Protein AF-A0A8X6X134-F1 (afdb_monomer_lite)

Sequence (200 aa):
MLVSSSHAASSAAFSRKCILTLAVGITFGFSFAYVLLSVVAWEKTDMFSSALWSVSPLDNHARHNDPHSHEDLKDAAGPQSPVSFHRSDEEFHKGEAEVAEKLARKVRVLCWVMTGPDNHESKAKHVKATWGQRCNTLLFMSSKKDSELPAIALDVKEGRDHLWAKTKQAFSYVYEHYLDSADWFMKADDDTYVVVENLR

Radius of gyration: 31.38 Å; chains: 1; bounding box: 82×80×61 Å

Structure (mmCIF, N/CA/C/O backbone):
data_AF-A0A8X6X134-F1
#
_entry.id   AF-A0A8X6X134-F1
#
loop_
_atom_site.group_PDB
_atom_site.id
_atom_site.type_symbol
_atom_site.label_atom_id
_atom_site.label_alt_id
_atom_site.label_comp_id
_atom_site.label_asym_id
_atom_site.label_entity_id
_atom_site.label_seq_id
_atom_site.pdbx_PDB_ins_code
_atom_site.Cartn_x
_atom_site.Cartn_y
_atom_site.Cartn_z
_atom_site.occupancy
_atom_site.B_iso_or_equiv
_atom_site.auth_seq_id
_atom_site.auth_comp_id
_atom_site.auth_asym_id
_atom_site.auth_atom_id
_atom_site.pdbx_PDB_model_num
ATOM 1 N N . MET A 1 1 ? 42.049 54.869 47.714 1.00 42.38 1 MET A N 1
ATOM 2 C CA . MET A 1 1 ? 42.796 53.600 47.593 1.00 42.38 1 MET A CA 1
ATOM 3 C C . MET A 1 1 ? 41.799 52.496 47.294 1.00 42.38 1 MET A C 1
ATOM 5 O O . MET A 1 1 ? 41.108 52.064 48.203 1.00 42.38 1 MET A O 1
ATOM 9 N N . LEU A 1 2 ? 41.671 52.102 46.029 1.00 38.41 2 LEU A N 1
ATOM 10 C CA . LEU A 1 2 ? 40.941 50.903 45.616 1.00 38.41 2 LEU A CA 1
ATOM 11 C C . LEU A 1 2 ? 41.827 50.174 44.606 1.00 38.41 2 LEU A C 1
ATOM 13 O O . LEU A 1 2 ? 42.312 50.767 43.645 1.00 38.41 2 LEU A O 1
ATOM 17 N N . VAL A 1 3 ? 42.126 48.926 44.945 1.00 39.72 3 VAL A N 1
ATOM 18 C CA . VAL A 1 3 ? 43.118 48.044 44.333 1.00 39.72 3 VAL A CA 1
ATOM 19 C C . VAL A 1 3 ? 42.571 47.509 43.011 1.00 39.72 3 VAL A C 1
ATOM 21 O O . VAL A 1 3 ? 41.530 46.858 42.993 1.00 39.72 3 VAL A O 1
ATOM 24 N N . SER A 1 4 ? 43.277 47.767 41.910 1.00 39.28 4 SER A N 1
ATOM 25 C CA . SER A 1 4 ? 43.028 47.107 40.626 1.00 39.28 4 SER A CA 1
ATOM 26 C C . SER A 1 4 ? 43.720 45.742 40.647 1.00 39.28 4 SER A C 1
ATOM 28 O O . SER A 1 4 ? 44.947 45.672 40.685 1.00 39.28 4 SER A O 1
ATOM 30 N N . SER A 1 5 ? 42.933 44.664 40.695 1.00 41.09 5 SER A N 1
ATOM 31 C CA . SER A 1 5 ? 43.422 43.285 40.582 1.00 41.09 5 SER A CA 1
ATOM 32 C C . SER A 1 5 ? 43.512 42.895 39.110 1.00 41.09 5 SER A C 1
ATOM 34 O O . SER A 1 5 ? 42.499 42.758 38.428 1.00 41.09 5 SER A O 1
ATOM 36 N N . SER A 1 6 ? 44.730 42.700 38.619 1.00 43.88 6 SER A N 1
ATOM 37 C CA . SER A 1 6 ? 45.014 42.095 37.322 1.00 43.88 6 SER A CA 1
ATOM 38 C C . SER A 1 6 ? 44.972 40.567 37.443 1.00 43.88 6 SER A C 1
ATOM 40 O O . SER A 1 6 ? 45.877 39.942 37.990 1.00 43.88 6 SER A O 1
ATOM 42 N N . HIS A 1 7 ? 43.917 39.946 36.912 1.00 42.78 7 HIS A N 1
ATOM 43 C CA . HIS A 1 7 ? 43.879 38.503 36.678 1.00 42.78 7 HIS A CA 1
ATOM 44 C C . HIS A 1 7 ? 44.730 38.161 35.447 1.00 42.78 7 HIS A C 1
ATOM 46 O O . HIS A 1 7 ? 44.354 38.461 34.315 1.00 42.78 7 HIS A O 1
ATOM 52 N N . ALA A 1 8 ? 45.879 37.523 35.665 1.00 44.34 8 ALA A N 1
ATOM 53 C CA . ALA A 1 8 ? 46.651 36.881 34.609 1.00 44.34 8 ALA A CA 1
ATOM 54 C C . ALA A 1 8 ? 46.011 35.525 34.265 1.00 44.34 8 ALA A C 1
ATOM 56 O O . ALA A 1 8 ? 45.953 34.626 35.104 1.00 44.34 8 ALA A O 1
ATOM 57 N N . ALA A 1 9 ? 45.530 35.374 33.030 1.00 45.38 9 ALA A N 1
ATOM 58 C CA . ALA A 1 9 ? 45.113 34.089 32.481 1.00 45.38 9 ALA A CA 1
ATOM 59 C C . ALA A 1 9 ? 46.359 33.220 32.235 1.00 45.38 9 ALA A C 1
ATOM 61 O O . ALA A 1 9 ? 47.199 33.561 31.399 1.00 45.38 9 ALA A O 1
ATOM 62 N N . SER A 1 10 ? 46.499 32.107 32.962 1.00 44.03 10 SER A N 1
ATOM 63 C CA . SER A 1 10 ? 47.538 31.120 32.670 1.00 44.03 10 SER A CA 1
ATOM 64 C C . SER A 1 10 ? 47.074 30.264 31.487 1.00 44.03 10 SER A C 1
ATOM 66 O O . SER A 1 10 ? 46.068 29.560 31.539 1.00 44.03 10 SER A O 1
ATOM 68 N N . SER A 1 11 ? 47.775 30.380 30.361 1.00 53.19 11 SER A N 1
ATOM 69 C CA . SER A 1 11 ? 47.618 29.447 29.251 1.00 53.19 11 SER A CA 1
ATOM 70 C C . SER A 1 11 ? 48.395 28.183 29.609 1.00 53.19 11 SER A C 1
ATOM 72 O O . SER A 1 11 ? 49.599 28.230 29.868 1.00 53.19 11 SER A O 1
ATOM 74 N N . ALA A 1 12 ? 47.709 27.043 29.678 1.00 60.16 12 ALA A N 1
ATOM 75 C CA . ALA A 1 12 ? 48.352 25.749 29.863 1.00 60.16 12 ALA A CA 1
ATOM 76 C C . ALA A 1 12 ? 49.173 25.421 28.604 1.00 60.16 12 ALA A C 1
ATOM 78 O O . ALA A 1 12 ? 48.680 24.822 27.649 1.00 60.16 12 ALA A O 1
ATOM 79 N N . ALA A 1 13 ? 50.427 25.869 28.572 1.00 61.53 13 ALA A N 1
ATOM 80 C CA . ALA A 1 13 ? 51.363 25.555 27.506 1.00 61.53 13 ALA A CA 1
ATOM 81 C C . ALA A 1 13 ? 51.728 24.067 27.596 1.00 61.53 13 ALA A C 1
ATOM 83 O O . ALA A 1 13 ? 52.529 23.648 28.433 1.00 61.53 13 ALA A O 1
ATOM 84 N N . PHE A 1 14 ? 51.105 23.251 26.749 1.00 64.88 14 PHE A N 1
ATOM 85 C CA . PHE A 1 14 ? 51.390 21.825 26.679 1.00 64.88 14 PHE A CA 1
ATOM 86 C C . PHE A 1 14 ? 52.846 21.629 26.232 1.00 64.88 14 PHE A C 1
ATOM 88 O O . PHE A 1 14 ? 53.272 22.129 25.189 1.00 64.88 14 PHE A O 1
ATOM 95 N N . SER A 1 15 ? 53.641 20.952 27.064 1.00 76.44 15 SER A N 1
ATOM 96 C CA . SER A 1 15 ? 55.078 20.791 26.835 1.00 76.44 15 SER A CA 1
ATOM 97 C C . SER A 1 15 ? 55.337 20.148 25.472 1.00 76.44 15 SER A C 1
ATOM 99 O O . SER A 1 15 ? 54.725 19.135 25.136 1.00 76.44 15 SER A O 1
ATOM 101 N N . ARG A 1 16 ? 56.293 20.685 24.698 1.00 74.00 16 ARG A N 1
ATOM 102 C CA . ARG A 1 16 ? 56.706 20.123 23.393 1.00 74.00 16 ARG A CA 1
ATOM 103 C C . ARG A 1 16 ? 57.062 18.636 23.490 1.00 74.00 16 ARG A C 1
ATOM 105 O O . ARG A 1 16 ? 56.817 17.886 22.554 1.00 74.00 16 ARG A O 1
ATOM 112 N N . LYS A 1 17 ? 57.577 18.203 24.647 1.00 77.25 17 LYS A N 1
ATOM 113 C CA . LYS A 1 17 ? 57.855 16.790 24.942 1.00 77.25 17 LYS A CA 1
ATOM 114 C C . LYS A 1 17 ? 56.581 15.942 24.938 1.00 77.25 17 LYS A C 1
ATOM 116 O O . LYS A 1 17 ? 56.603 14.842 24.415 1.00 77.25 17 LYS A O 1
ATOM 121 N N . CYS A 1 18 ? 55.478 16.484 25.449 1.00 79.62 18 CYS A N 1
ATOM 122 C CA . CYS A 1 18 ? 54.189 15.805 25.529 1.00 79.62 18 CYS A CA 1
ATOM 123 C C . CYS A 1 18 ? 53.516 15.676 24.146 1.00 79.62 18 CYS A C 1
ATOM 125 O O . CYS A 1 18 ? 52.947 14.637 23.821 1.00 79.62 18 CYS A O 1
ATOM 127 N N . ILE A 1 19 ? 53.656 16.697 23.288 1.00 84.88 19 ILE A N 1
ATOM 128 C CA . ILE A 1 19 ? 53.201 16.639 21.883 1.00 84.88 19 ILE A CA 1
ATOM 129 C C . ILE A 1 19 ? 53.988 15.578 21.108 1.00 84.88 19 ILE A C 1
ATOM 131 O O . ILE A 1 19 ? 53.400 14.779 20.385 1.00 84.88 19 ILE A O 1
ATOM 135 N N . LEU A 1 20 ? 55.312 15.541 21.286 1.00 85.38 20 LEU A N 1
ATOM 136 C CA . LEU A 1 20 ? 56.168 14.558 20.621 1.00 85.38 20 LEU A CA 1
ATOM 137 C C . LEU A 1 20 ? 55.847 13.126 21.069 1.00 85.38 20 LEU A C 1
ATOM 139 O O . LEU A 1 20 ? 55.720 12.248 20.222 1.00 85.38 20 LEU A O 1
ATOM 143 N N . THR A 1 21 ? 55.641 12.886 22.368 1.00 90.50 21 THR A N 1
ATOM 144 C CA . THR A 1 21 ? 55.239 11.557 22.862 1.00 90.50 21 THR A CA 1
ATOM 145 C C . THR A 1 21 ? 53.861 11.136 22.357 1.00 90.50 21 THR A C 1
ATOM 147 O O . THR A 1 21 ? 53.666 9.967 22.036 1.00 90.50 21 THR A O 1
ATOM 150 N N . LEU A 1 22 ? 52.918 12.078 22.234 1.00 89.31 22 LEU A N 1
ATOM 151 C CA . LEU A 1 22 ? 51.588 11.800 21.690 1.00 89.31 22 LEU A CA 1
ATOM 152 C C . LEU A 1 22 ? 51.663 11.429 20.204 1.00 89.31 22 LEU A C 1
ATOM 154 O O . LEU A 1 22 ? 51.072 10.436 19.791 1.00 89.31 22 LEU A O 1
ATOM 158 N N . ALA A 1 23 ? 52.422 12.190 19.411 1.00 91.44 23 ALA A N 1
ATOM 159 C CA . ALA A 1 23 ? 52.588 11.928 17.985 1.00 91.44 23 ALA A CA 1
ATOM 160 C C . ALA A 1 23 ? 53.226 10.552 17.733 1.00 91.44 23 ALA A C 1
ATOM 162 O O . ALA A 1 23 ? 52.726 9.794 16.907 1.00 91.44 23 ALA A O 1
ATOM 163 N N . VAL A 1 24 ? 54.270 10.201 18.493 1.00 94.12 24 VAL A N 1
ATOM 164 C CA . VAL A 1 24 ? 54.917 8.879 18.416 1.00 94.12 24 VAL A CA 1
ATOM 165 C C . VAL A 1 24 ? 53.955 7.757 18.821 1.00 94.12 24 VAL A C 1
ATOM 167 O O . VAL A 1 24 ? 53.919 6.715 18.171 1.00 94.12 24 VAL A O 1
ATOM 170 N N . GLY A 1 25 ? 53.136 7.966 19.857 1.00 95.00 25 GLY A N 1
ATOM 171 C CA . GLY A 1 25 ? 52.124 6.991 20.272 1.00 95.00 25 GLY A CA 1
ATOM 172 C C . GLY A 1 25 ? 51.041 6.765 19.214 1.00 95.00 25 GLY A C 1
ATOM 173 O O . GLY A 1 25 ? 50.667 5.623 18.955 1.00 95.00 25 GLY A O 1
ATOM 174 N N . ILE A 1 26 ? 50.577 7.833 18.558 1.00 94.88 26 ILE A N 1
ATOM 175 C CA . ILE A 1 26 ? 49.577 7.757 17.484 1.00 94.88 26 ILE A CA 1
ATOM 176 C C . ILE A 1 26 ? 50.144 6.999 16.281 1.00 94.88 26 ILE A C 1
ATOM 178 O O . ILE A 1 26 ? 49.502 6.068 15.795 1.00 94.88 26 ILE A O 1
ATOM 182 N N . THR A 1 27 ? 51.348 7.339 15.814 1.00 94.44 27 THR A N 1
ATOM 183 C CA . THR A 1 27 ? 51.927 6.663 14.642 1.00 94.44 27 THR A CA 1
ATOM 184 C C . THR A 1 27 ? 52.199 5.186 14.909 1.00 94.44 27 THR A C 1
ATOM 186 O O . THR A 1 27 ? 51.887 4.348 14.060 1.00 94.44 27 THR A O 1
ATOM 189 N N . PHE A 1 28 ? 52.704 4.847 16.098 1.00 95.25 28 PHE A N 1
ATOM 190 C CA . PHE A 1 28 ? 52.913 3.458 16.496 1.00 95.25 28 PHE A CA 1
ATOM 191 C C . PHE A 1 28 ? 51.587 2.700 16.647 1.00 95.25 28 PHE A C 1
ATOM 193 O O . PHE A 1 28 ? 51.460 1.588 16.142 1.00 95.25 28 PHE A O 1
ATOM 200 N N . GLY A 1 29 ? 50.574 3.319 17.263 1.00 95.31 29 GLY A N 1
ATOM 201 C CA . GLY A 1 29 ? 49.248 2.729 17.448 1.00 95.31 29 GLY A CA 1
ATOM 202 C C . GLY A 1 29 ? 48.538 2.424 16.129 1.00 95.31 29 GLY A C 1
ATOM 203 O O . GLY A 1 29 ? 48.071 1.304 15.933 1.00 95.31 29 GLY A O 1
ATOM 204 N N . PHE A 1 30 ? 48.511 3.377 15.191 1.00 93.06 30 PHE A N 1
ATOM 205 C CA . PHE A 1 30 ? 47.913 3.155 13.870 1.00 93.06 30 PHE A CA 1
ATOM 206 C C . PHE A 1 30 ? 48.691 2.121 13.048 1.00 93.06 30 PHE A C 1
ATOM 208 O O . PHE A 1 30 ? 48.073 1.295 12.380 1.00 93.06 30 PHE A O 1
ATOM 215 N N . SER A 1 31 ? 50.025 2.111 13.135 1.00 92.88 31 SER A N 1
ATOM 216 C CA . SER A 1 31 ? 50.851 1.115 12.437 1.00 92.88 31 SER A CA 1
ATOM 217 C C . SER A 1 31 ? 50.635 -0.292 12.997 1.00 92.88 31 SER A C 1
ATOM 219 O O . SER A 1 31 ? 50.464 -1.240 12.236 1.00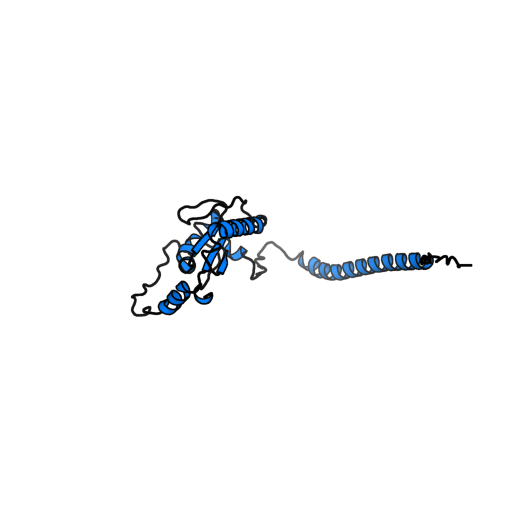 92.88 31 SER A O 1
ATOM 221 N N . PHE A 1 32 ? 50.576 -0.436 14.323 1.00 92.69 32 PHE A N 1
ATOM 222 C CA . PHE A 1 32 ? 50.300 -1.714 14.979 1.00 92.69 32 PHE A CA 1
ATOM 223 C C . PHE A 1 32 ? 48.882 -2.216 14.677 1.00 92.69 32 PHE A C 1
ATOM 225 O O . PHE A 1 32 ? 48.707 -3.388 14.352 1.00 92.69 32 PHE A O 1
ATOM 232 N N . ALA A 1 33 ? 47.882 -1.330 14.700 1.00 90.50 33 ALA A N 1
ATOM 233 C CA . ALA A 1 33 ? 46.515 -1.664 14.308 1.00 90.50 33 ALA A CA 1
ATOM 234 C C . ALA A 1 33 ? 46.431 -2.098 12.837 1.00 90.50 33 ALA A C 1
ATOM 236 O O . ALA A 1 33 ? 45.766 -3.085 12.534 1.00 90.50 33 ALA A O 1
ATOM 237 N N . TYR A 1 34 ? 47.137 -1.415 11.930 1.00 89.88 34 TYR A N 1
ATOM 238 C CA . TYR A 1 34 ? 47.201 -1.799 10.519 1.00 89.88 34 TYR A CA 1
ATOM 239 C C . TYR A 1 34 ? 47.834 -3.183 10.334 1.00 89.88 34 TYR A C 1
ATOM 241 O O . TYR A 1 34 ? 47.288 -4.010 9.608 1.00 89.88 34 TYR A O 1
ATOM 249 N N . VAL A 1 35 ? 48.936 -3.470 11.037 1.00 89.06 35 VAL A N 1
ATOM 250 C CA . VAL A 1 35 ? 49.585 -4.787 10.990 1.00 89.06 35 VAL A CA 1
ATOM 251 C C . VAL A 1 35 ? 48.662 -5.869 11.557 1.00 89.06 35 VAL A C 1
ATOM 253 O O . VAL A 1 35 ? 48.463 -6.883 10.896 1.00 89.06 35 VAL A O 1
ATOM 256 N N . LEU A 1 36 ? 48.022 -5.647 12.708 1.00 85.19 36 LEU A N 1
ATOM 257 C CA . LEU A 1 36 ? 47.052 -6.594 13.270 1.00 85.19 36 LEU A CA 1
ATOM 258 C C . LEU A 1 36 ? 45.882 -6.853 12.318 1.00 85.19 36 LEU A C 1
ATOM 260 O O . LEU A 1 36 ? 45.541 -8.006 12.078 1.00 85.19 36 LEU A O 1
ATOM 264 N N . LEU A 1 37 ? 45.301 -5.804 11.734 1.00 81.31 37 LEU A N 1
ATOM 265 C CA . LEU A 1 37 ? 44.231 -5.948 10.749 1.00 81.31 3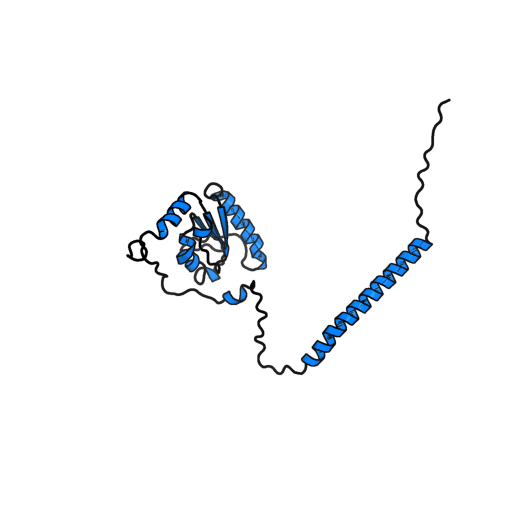7 LEU A CA 1
ATOM 266 C C . LEU A 1 37 ? 44.715 -6.673 9.493 1.00 81.31 37 LEU A C 1
ATOM 268 O O . LEU A 1 37 ? 43.974 -7.492 8.963 1.00 81.31 37 LEU A O 1
ATOM 272 N N . SER A 1 38 ? 45.951 -6.437 9.043 1.00 78.12 38 SER A N 1
ATOM 273 C CA . SER A 1 38 ? 46.523 -7.163 7.905 1.00 78.12 38 SER A CA 1
ATOM 274 C C . SER A 1 38 ? 46.799 -8.636 8.212 1.00 78.12 38 SER A C 1
ATOM 276 O O . SER A 1 38 ? 46.587 -9.467 7.339 1.00 78.12 38 SER A O 1
ATOM 278 N N . VAL A 1 39 ? 47.195 -8.984 9.441 1.00 78.06 39 VAL A N 1
ATOM 279 C CA . VAL A 1 39 ? 47.435 -10.372 9.874 1.00 78.06 39 VAL A CA 1
ATOM 280 C C . VAL A 1 39 ? 46.112 -11.116 10.070 1.00 78.06 39 VAL A C 1
ATOM 282 O O . VAL A 1 39 ? 45.963 -12.234 9.588 1.00 78.06 39 VAL A O 1
ATOM 285 N N . VAL A 1 40 ? 45.113 -10.473 10.681 1.00 70.19 40 VAL A N 1
ATOM 286 C CA . VAL A 1 40 ? 43.746 -11.014 10.801 1.00 70.19 40 VAL A CA 1
ATOM 287 C C . VAL A 1 40 ? 43.079 -11.140 9.426 1.00 70.19 40 VAL A C 1
ATOM 289 O O . VAL A 1 40 ? 42.333 -12.086 9.174 1.00 70.19 40 VAL A O 1
ATOM 292 N N . ALA A 1 41 ? 43.355 -10.214 8.504 1.00 61.81 41 ALA A N 1
ATOM 293 C CA . ALA A 1 41 ? 42.928 -10.340 7.115 1.00 61.81 41 ALA A CA 1
ATOM 294 C C . ALA A 1 41 ? 43.673 -11.473 6.392 1.00 61.81 41 ALA A C 1
ATOM 296 O O . ALA A 1 41 ? 43.050 -12.157 5.586 1.00 61.81 41 ALA A O 1
ATOM 297 N N . TRP A 1 42 ? 44.950 -11.719 6.712 1.00 56.81 42 TRP A N 1
ATOM 298 C CA . TRP A 1 42 ? 45.751 -12.801 6.129 1.00 56.81 42 TRP A CA 1
ATOM 299 C C . TRP A 1 42 ? 45.229 -14.192 6.502 1.00 56.81 42 TRP A C 1
ATOM 301 O O . TRP A 1 42 ? 45.198 -15.086 5.659 1.00 56.81 42 TRP A O 1
ATOM 311 N N . GLU A 1 43 ? 44.728 -14.358 7.728 1.00 53.59 43 GLU A N 1
ATOM 312 C CA . GLU A 1 43 ? 44.073 -15.600 8.160 1.00 53.59 43 GLU A CA 1
ATOM 313 C C . GLU A 1 43 ? 42.784 -15.878 7.358 1.00 53.59 43 GLU A C 1
ATOM 315 O O . GLU A 1 43 ? 42.449 -17.030 7.084 1.00 53.59 43 GLU A O 1
ATOM 320 N N . LYS A 1 44 ? 42.101 -14.825 6.873 1.00 51.09 44 LYS A N 1
ATOM 321 C CA . LYS A 1 44 ? 40.991 -14.966 5.916 1.00 51.09 44 LYS A CA 1
ATOM 322 C C . LYS A 1 44 ? 41.458 -15.264 4.488 1.00 51.09 44 LYS A C 1
ATOM 324 O O . LYS A 1 44 ? 40.714 -15.923 3.765 1.00 51.09 44 LYS A O 1
ATOM 329 N N . THR A 1 45 ? 42.644 -14.818 4.067 1.00 50.44 45 THR A N 1
ATOM 330 C CA . THR A 1 45 ? 43.153 -15.066 2.706 1.00 50.44 45 THR A CA 1
ATOM 331 C C . THR A 1 45 ? 43.748 -16.460 2.521 1.00 50.44 45 THR A C 1
ATOM 333 O O . THR A 1 45 ? 43.590 -17.006 1.432 1.00 50.44 45 THR A O 1
ATOM 336 N N . ASP A 1 46 ? 44.362 -17.077 3.539 1.00 49.72 46 ASP A N 1
ATOM 337 C CA . ASP A 1 46 ? 44.951 -18.429 3.399 1.00 49.72 46 ASP A CA 1
ATOM 338 C C . ASP A 1 46 ? 43.902 -19.562 3.398 1.00 49.72 46 ASP A C 1
ATOM 340 O O . ASP A 1 46 ? 44.103 -20.639 2.828 1.00 49.72 46 ASP A O 1
ATOM 344 N N . MET A 1 47 ? 42.710 -19.287 3.938 1.00 46.12 47 MET A N 1
ATOM 345 C CA . MET A 1 47 ? 41.530 -20.140 3.745 1.00 46.12 47 MET A CA 1
ATOM 346 C C . MET A 1 47 ? 40.883 -19.938 2.358 1.00 46.12 47 MET A C 1
ATOM 348 O O . MET A 1 47 ? 40.191 -20.821 1.860 1.00 46.12 47 MET A O 1
ATOM 352 N N . PHE A 1 48 ? 41.116 -18.790 1.711 1.00 46.34 48 PHE A N 1
ATOM 353 C CA . PHE A 1 48 ? 40.539 -18.441 0.405 1.00 46.34 48 PHE A CA 1
ATOM 354 C C . PHE A 1 48 ? 41.445 -18.801 -0.783 1.00 46.34 48 PHE A C 1
ATOM 356 O O . PHE A 1 48 ? 40.944 -19.089 -1.869 1.00 46.34 48 PHE A O 1
ATOM 363 N N . SER A 1 49 ? 42.766 -18.831 -0.600 1.00 44.31 49 SER A N 1
ATOM 364 C CA . SER A 1 49 ? 43.738 -19.209 -1.636 1.00 44.31 49 SER A CA 1
ATOM 365 C C . SER A 1 49 ? 43.719 -20.715 -1.924 1.00 44.31 49 SER A C 1
ATOM 367 O O . SER A 1 49 ? 43.872 -21.119 -3.075 1.00 44.31 49 SER A O 1
ATOM 369 N N . SER A 1 50 ? 43.447 -21.547 -0.913 1.00 44.09 50 SER A N 1
ATOM 370 C CA . SER A 1 50 ? 43.262 -22.998 -1.063 1.00 44.09 50 SER A CA 1
ATOM 371 C C . SER A 1 50 ? 41.904 -23.396 -1.673 1.00 44.09 50 SER A C 1
ATOM 373 O O . SER A 1 50 ? 41.774 -24.488 -2.222 1.00 44.09 50 SER A O 1
ATOM 375 N N . ALA A 1 51 ? 40.919 -22.493 -1.655 1.00 44.00 51 ALA A N 1
ATOM 376 C CA . ALA A 1 51 ? 39.599 -22.685 -2.264 1.00 44.00 51 ALA A CA 1
ATOM 377 C C . ALA A 1 51 ? 39.503 -22.185 -3.722 1.00 44.00 51 ALA A C 1
ATOM 379 O O . ALA A 1 51 ? 38.549 -22.514 -4.425 1.00 44.00 51 ALA A O 1
ATOM 380 N N . LEU A 1 52 ? 40.477 -21.401 -4.205 1.00 44.81 52 LEU A N 1
ATOM 381 C CA . LEU A 1 52 ? 40.409 -20.770 -5.532 1.00 44.81 52 LEU A CA 1
ATOM 382 C C . LEU A 1 52 ? 40.903 -21.646 -6.700 1.00 44.81 52 LEU A C 1
ATOM 384 O O . LEU A 1 52 ? 40.785 -21.232 -7.850 1.00 44.81 52 LEU A O 1
ATOM 388 N N . TRP A 1 53 ? 41.437 -22.845 -6.444 1.00 40.47 53 TRP A N 1
ATOM 389 C CA . TRP A 1 53 ? 41.875 -23.791 -7.489 1.00 40.47 53 TRP A CA 1
ATOM 390 C C . TRP A 1 53 ? 41.006 -25.051 -7.595 1.00 40.47 53 TRP A C 1
ATOM 392 O O . TRP A 1 53 ? 41.255 -25.890 -8.458 1.00 40.47 53 TRP A O 1
ATOM 402 N N . SER A 1 54 ? 39.955 -25.174 -6.781 1.00 37.34 54 SER A N 1
ATOM 403 C CA . SER A 1 54 ? 39.001 -26.291 -6.840 1.00 37.34 54 SER A CA 1
ATOM 404 C C . SER A 1 54 ? 37.686 -25.966 -7.560 1.00 37.34 54 SER A C 1
ATOM 406 O O . SER A 1 54 ? 36.849 -26.853 -7.709 1.00 37.34 54 SER A O 1
ATOM 408 N N . VAL A 1 55 ? 37.503 -24.755 -8.098 1.00 42.34 55 VAL A N 1
ATOM 409 C CA . VAL A 1 55 ? 36.297 -24.406 -8.869 1.00 42.34 55 VAL A CA 1
ATOM 410 C C . VAL A 1 55 ? 36.558 -24.553 -10.370 1.00 42.34 55 VAL A C 1
ATOM 412 O O . VAL A 1 55 ? 36.873 -23.602 -11.081 1.00 42.34 55 VAL A O 1
ATOM 415 N N . SER A 1 56 ? 36.394 -25.785 -10.854 1.00 41.56 56 SER A N 1
ATOM 416 C CA . SER A 1 56 ? 35.847 -26.009 -12.199 1.00 41.56 56 SER A CA 1
ATOM 417 C C . SER A 1 56 ? 34.389 -25.513 -12.234 1.00 41.56 56 SER A C 1
ATOM 419 O O . SER A 1 56 ? 33.736 -25.509 -11.189 1.00 41.56 56 SER A O 1
ATOM 421 N N . PRO A 1 57 ? 33.844 -25.090 -13.387 1.00 46.91 57 PRO A N 1
ATOM 422 C CA . PRO A 1 57 ? 32.500 -24.528 -13.454 1.00 46.91 57 PRO A CA 1
ATOM 423 C C . PRO A 1 57 ? 31.452 -25.646 -13.397 1.00 46.91 57 PRO A C 1
ATOM 425 O O . PRO A 1 57 ? 31.030 -26.164 -14.428 1.00 46.91 57 PRO A O 1
ATOM 428 N N . LEU A 1 58 ? 31.027 -26.018 -12.192 1.00 43.66 58 LEU A N 1
ATOM 429 C CA . LEU A 1 58 ? 29.744 -26.679 -11.982 1.00 43.66 58 LEU A CA 1
ATOM 430 C C . LEU A 1 58 ? 29.199 -26.314 -10.596 1.00 43.66 58 LEU A C 1
ATOM 432 O O . LEU A 1 58 ? 29.865 -26.528 -9.591 1.00 43.66 58 LEU A O 1
ATOM 436 N N . ASP A 1 59 ? 27.996 -25.741 -10.604 1.00 46.62 59 ASP A N 1
ATOM 437 C CA . ASP A 1 59 ? 27.073 -25.546 -9.484 1.00 46.62 59 ASP A CA 1
ATOM 438 C C . ASP A 1 59 ? 27.594 -24.882 -8.202 1.00 46.62 59 ASP A C 1
ATOM 440 O O . ASP A 1 59 ? 28.144 -25.510 -7.305 1.00 46.62 59 ASP A O 1
ATOM 444 N N . ASN A 1 60 ? 27.244 -23.602 -8.042 1.00 42.12 60 ASN A N 1
ATOM 445 C CA . ASN A 1 60 ? 27.155 -22.969 -6.728 1.00 42.12 60 ASN A CA 1
ATOM 446 C C . ASN A 1 60 ? 25.846 -22.182 -6.604 1.00 42.12 60 ASN A C 1
ATOM 448 O O . ASN A 1 60 ? 25.810 -20.961 -6.469 1.00 42.12 60 ASN A O 1
ATOM 452 N N . HIS A 1 61 ? 24.739 -22.924 -6.596 1.00 44.44 61 HIS A N 1
ATOM 453 C CA . HIS A 1 61 ? 23.460 -22.482 -6.040 1.00 44.44 61 HIS A CA 1
ATOM 454 C C . HIS A 1 61 ? 23.502 -22.498 -4.497 1.00 44.44 61 HIS A C 1
ATOM 456 O O . HIS A 1 61 ? 22.575 -22.949 -3.833 1.00 44.44 61 HIS A O 1
ATOM 462 N N . ALA A 1 62 ? 24.576 -21.991 -3.891 1.00 46.12 62 ALA A N 1
ATOM 463 C CA . ALA A 1 62 ? 24.603 -21.707 -2.464 1.00 46.12 62 ALA A CA 1
ATOM 464 C C . ALA A 1 62 ? 23.964 -20.328 -2.257 1.00 46.12 62 ALA A C 1
ATOM 466 O O . ALA A 1 62 ? 24.649 -19.326 -2.049 1.00 46.12 62 ALA A O 1
ATOM 467 N N . ARG A 1 63 ? 22.631 -20.270 -2.403 1.00 52.00 63 ARG A N 1
ATOM 468 C CA . ARG A 1 63 ? 21.847 -19.096 -2.017 1.00 52.00 63 ARG A CA 1
ATOM 469 C C . ARG A 1 63 ? 22.129 -18.828 -0.546 1.00 52.00 63 ARG A C 1
ATOM 471 O O . ARG A 1 63 ? 21.766 -19.615 0.327 1.00 52.00 63 ARG A O 1
ATOM 478 N N . HIS A 1 64 ? 22.789 -17.712 -0.271 1.00 52.00 64 HIS A N 1
ATOM 479 C CA . HIS A 1 64 ? 22.728 -17.115 1.047 1.00 52.00 64 HIS A CA 1
ATOM 480 C C . HIS A 1 64 ? 21.271 -16.661 1.210 1.00 52.00 64 HIS A C 1
ATOM 482 O O . HIS A 1 64 ? 20.889 -15.607 0.712 1.00 52.00 64 HIS A O 1
ATOM 488 N N . ASN A 1 65 ? 20.434 -17.528 1.785 1.00 59.31 65 ASN A N 1
ATOM 489 C CA . ASN A 1 65 ? 19.039 -17.227 2.081 1.00 59.31 65 ASN A CA 1
ATOM 490 C C . ASN A 1 65 ? 19.024 -16.182 3.197 1.00 59.31 65 ASN A C 1
ATOM 492 O O . ASN A 1 65 ? 18.976 -16.535 4.373 1.00 59.31 65 ASN A O 1
ATOM 496 N N . ASP A 1 66 ? 19.139 -14.906 2.836 1.00 70.38 66 ASP A N 1
ATOM 497 C CA . ASP A 1 66 ? 18.693 -13.826 3.704 1.00 70.38 66 ASP A CA 1
ATOM 498 C C . ASP A 1 66 ? 17.164 -13.943 3.801 1.00 70.38 66 ASP A C 1
ATOM 500 O O . ASP A 1 66 ? 16.487 -13.735 2.792 1.00 70.38 66 ASP A O 1
ATOM 504 N N . PRO A 1 67 ? 16.596 -14.276 4.976 1.00 64.38 67 PRO A N 1
ATOM 505 C CA . PRO A 1 67 ? 15.148 -14.395 5.147 1.00 64.38 67 PRO A CA 1
ATOM 506 C C . PRO A 1 67 ? 14.396 -13.084 4.876 1.00 64.38 67 PRO A C 1
ATOM 508 O O . PRO A 1 67 ? 13.173 -13.093 4.754 1.00 64.38 67 PRO A O 1
ATOM 511 N N . HIS A 1 68 ? 15.109 -11.956 4.805 1.00 66.75 68 HIS A N 1
ATOM 512 C CA . HIS A 1 68 ? 14.573 -10.637 4.477 1.00 66.75 68 HIS A CA 1
ATOM 513 C C . HIS A 1 68 ? 14.835 -10.225 3.019 1.00 66.75 68 HIS A C 1
ATOM 515 O O . HIS A 1 68 ? 14.507 -9.100 2.624 1.00 66.75 68 HIS A O 1
ATOM 521 N N . SER A 1 69 ? 15.399 -11.116 2.198 1.00 69.38 69 SER A N 1
ATOM 522 C CA . SER A 1 69 ? 15.551 -10.887 0.766 1.00 69.38 69 SER A CA 1
ATOM 523 C C . SER A 1 69 ? 14.245 -11.173 0.030 1.00 69.38 69 SER A C 1
ATOM 525 O O . SER A 1 69 ? 13.776 -12.300 -0.057 1.00 69.38 69 SER A O 1
ATOM 527 N N . HIS A 1 70 ? 13.696 -10.133 -0.585 1.00 69.94 70 HIS A N 1
ATOM 528 C CA . HIS A 1 70 ? 12.570 -10.227 -1.516 1.00 69.94 70 HIS A CA 1
ATOM 529 C C . HIS A 1 70 ? 12.933 -10.815 -2.901 1.00 69.94 70 HIS A C 1
ATOM 531 O O . HIS A 1 70 ? 12.058 -10.951 -3.754 1.00 69.94 70 HIS A O 1
ATOM 537 N N . GLU A 1 71 ? 14.205 -11.152 -3.165 1.00 74.06 71 GLU A N 1
ATOM 538 C CA . GLU A 1 71 ? 14.631 -11.631 -4.495 1.00 74.06 71 GLU A CA 1
ATOM 539 C C . GLU A 1 71 ? 13.989 -12.978 -4.862 1.00 74.06 71 GLU A C 1
ATOM 541 O O . GLU A 1 71 ? 13.733 -13.239 -6.036 1.00 74.06 71 GLU A O 1
ATOM 546 N N . ASP A 1 72 ? 13.657 -13.809 -3.870 1.00 75.25 72 ASP A N 1
ATOM 547 C CA . ASP A 1 72 ? 13.019 -15.112 -4.093 1.00 75.25 72 ASP A CA 1
ATOM 548 C C . ASP A 1 72 ? 11.600 -14.990 -4.674 1.00 75.25 72 ASP A C 1
ATOM 550 O O . ASP A 1 72 ? 11.129 -15.905 -5.351 1.00 75.25 72 ASP A O 1
ATOM 554 N N . LEU A 1 73 ? 10.932 -13.853 -4.454 1.00 80.44 73 LEU A N 1
ATOM 555 C CA . LEU A 1 73 ? 9.585 -13.575 -4.955 1.00 80.44 73 LEU A CA 1
ATOM 556 C C . LEU A 1 73 ? 9.584 -12.670 -6.185 1.00 80.44 73 LEU A C 1
ATOM 558 O O . LEU A 1 73 ? 8.512 -12.291 -6.658 1.00 80.44 73 LEU A O 1
ATOM 562 N N . LYS A 1 74 ? 10.753 -12.310 -6.725 1.00 80.25 74 LYS A N 1
ATOM 563 C CA . LYS A 1 74 ? 10.860 -11.388 -7.861 1.00 80.25 74 LYS A CA 1
ATOM 564 C C . LYS A 1 74 ? 10.048 -11.867 -9.063 1.00 80.25 74 LYS A C 1
ATOM 566 O O . LYS A 1 74 ? 9.199 -11.114 -9.535 1.00 80.25 74 LYS A O 1
ATOM 571 N N . ASP A 1 75 ? 10.237 -13.129 -9.442 1.00 85.44 75 ASP A N 1
ATOM 572 C CA . ASP A 1 75 ? 9.588 -13.768 -10.594 1.00 85.44 75 ASP A CA 1
ATOM 573 C C . ASP A 1 75 ? 8.299 -14.526 -10.221 1.00 85.44 75 ASP A C 1
ATOM 575 O O . ASP A 1 75 ? 7.699 -15.203 -11.057 1.00 85.44 75 ASP A O 1
ATOM 579 N N . ALA A 1 76 ? 7.861 -14.440 -8.960 1.00 85.75 76 ALA A N 1
ATOM 580 C CA . ALA A 1 76 ? 6.622 -15.064 -8.524 1.00 85.75 76 ALA A CA 1
ATOM 581 C C . ALA A 1 76 ? 5.412 -14.332 -9.126 1.00 85.75 76 ALA A C 1
ATOM 583 O O . ALA A 1 76 ? 5.341 -13.103 -9.116 1.00 85.75 76 ALA A O 1
ATOM 584 N N . ALA A 1 77 ? 4.438 -15.099 -9.610 1.00 87.56 77 ALA A N 1
ATOM 585 C CA . ALA A 1 77 ? 3.167 -14.589 -10.108 1.00 87.56 77 ALA A CA 1
ATOM 586 C C . ALA A 1 77 ? 2.012 -15.359 -9.465 1.00 87.56 77 ALA A C 1
ATOM 588 O O . ALA A 1 77 ? 2.117 -16.564 -9.217 1.00 87.56 77 ALA A O 1
ATOM 589 N N . GLY A 1 78 ? 0.912 -14.663 -9.192 1.00 85.00 78 GLY A N 1
ATOM 590 C CA . GLY A 1 78 ? -0.289 -15.297 -8.664 1.00 85.00 78 GLY A CA 1
ATOM 591 C C . GLY A 1 78 ? -1.034 -16.154 -9.701 1.00 85.00 78 GLY A C 1
ATOM 592 O O . GLY A 1 78 ? -0.705 -16.164 -10.892 1.00 85.00 78 GLY A O 1
ATOM 593 N N . PRO A 1 79 ? -2.050 -16.912 -9.255 1.00 87.69 79 PRO A N 1
ATOM 594 C CA . PRO A 1 79 ? -2.842 -17.774 -10.127 1.00 87.69 79 PRO A CA 1
ATOM 595 C C . PRO A 1 79 ? -3.631 -16.960 -11.162 1.00 87.69 79 PRO A C 1
ATOM 597 O O . PRO A 1 79 ? -4.161 -15.897 -10.859 1.00 87.69 79 PRO A O 1
ATOM 600 N N . GLN A 1 80 ? -3.769 -17.491 -12.379 1.00 84.06 80 GLN A N 1
ATOM 601 C CA . GLN A 1 80 ? -4.511 -16.822 -13.462 1.00 84.06 80 GLN A CA 1
ATOM 602 C C . GLN A 1 80 ? -6.035 -16.896 -13.281 1.00 84.06 80 GLN A C 1
ATOM 604 O O . GLN A 1 80 ? -6.771 -16.058 -13.798 1.00 84.06 80 GLN A O 1
ATOM 609 N N . SER A 1 81 ? -6.524 -17.904 -12.557 1.00 82.00 81 SER A N 1
ATOM 610 C CA . SER A 1 81 ? -7.943 -18.049 -12.241 1.00 82.00 81 SER A CA 1
ATOM 611 C C . SER A 1 81 ? -8.344 -17.139 -11.074 1.00 82.00 81 SER A C 1
ATOM 613 O O . SER A 1 81 ? -7.568 -17.017 -10.121 1.00 82.00 81 SER A O 1
ATOM 615 N N . PRO A 1 82 ? -9.565 -16.572 -11.078 1.00 77.19 82 PRO A N 1
ATOM 616 C CA . PRO A 1 82 ? -10.075 -15.814 -9.942 1.00 77.19 82 PRO A CA 1
ATOM 617 C C . PRO A 1 82 ? -10.023 -16.634 -8.652 1.00 77.19 82 PRO A C 1
ATOM 619 O O . PRO A 1 82 ? -10.434 -17.795 -8.623 1.00 77.19 82 PRO A O 1
ATOM 622 N N . VAL A 1 83 ? -9.535 -16.018 -7.577 1.00 77.00 83 VAL A N 1
ATOM 623 C CA . VAL A 1 83 ? -9.606 -16.605 -6.239 1.00 77.00 83 VAL A CA 1
ATOM 624 C C . VAL A 1 83 ? -11.052 -16.472 -5.770 1.00 77.00 83 VAL A C 1
ATOM 626 O O . VAL A 1 83 ? -11.546 -15.360 -5.594 1.00 77.00 83 VAL A O 1
ATOM 629 N N . SER A 1 84 ? -11.753 -17.596 -5.626 1.00 74.50 84 SER A N 1
ATOM 630 C CA . SER A 1 84 ? -13.116 -17.603 -5.095 1.00 74.50 84 SER A CA 1
ATOM 631 C C . SER A 1 84 ? -13.065 -17.663 -3.577 1.00 74.50 84 SER A C 1
ATOM 633 O O . SER A 1 84 ? -12.449 -18.565 -3.015 1.00 74.50 84 SER A O 1
ATOM 635 N N . PHE A 1 85 ? -13.746 -16.731 -2.918 1.00 74.81 85 PHE A N 1
ATOM 636 C CA . PHE A 1 85 ? -14.052 -16.860 -1.499 1.00 74.81 85 PHE A CA 1
ATOM 637 C C . PHE A 1 85 ? -15.316 -17.695 -1.309 1.00 74.81 85 PHE A C 1
ATOM 639 O O . PHE A 1 85 ? -16.234 -17.626 -2.131 1.00 74.81 85 PHE A O 1
ATOM 646 N N . HIS A 1 86 ? -15.350 -18.469 -0.225 1.00 78.19 86 HIS A N 1
ATOM 647 C CA . HIS A 1 86 ? -16.574 -19.105 0.246 1.00 78.19 86 HIS A CA 1
ATOM 648 C C . HIS A 1 86 ? -17.592 -18.036 0.624 1.00 78.19 86 HIS A C 1
ATOM 650 O O . HIS A 1 86 ? -17.234 -16.961 1.123 1.00 78.19 86 HIS A O 1
ATOM 656 N N . ARG A 1 87 ? -18.865 -18.307 0.349 1.00 72.56 87 ARG A N 1
ATOM 657 C CA . ARG A 1 87 ? -19.920 -17.355 0.685 1.00 72.56 87 ARG A CA 1
ATOM 658 C C . ARG A 1 87 ? -20.257 -17.441 2.171 1.00 72.56 87 ARG A C 1
ATOM 660 O O . ARG A 1 87 ? -20.200 -18.508 2.773 1.00 72.56 87 ARG A O 1
ATOM 667 N N . SER A 1 88 ? -20.653 -16.317 2.762 1.00 71.31 88 SER A N 1
ATOM 668 C CA . SER A 1 88 ? -21.012 -16.245 4.185 1.00 71.31 88 SER A CA 1
ATOM 669 C C . SER A 1 88 ? -22.299 -17.001 4.542 1.00 71.31 88 SER A C 1
ATOM 671 O O . SER A 1 88 ? -22.577 -17.210 5.723 1.00 71.31 88 SER A O 1
ATOM 673 N N . ASP A 1 89 ? -23.091 -17.399 3.543 1.00 75.38 89 ASP A N 1
ATOM 674 C CA . ASP A 1 89 ? -24.289 -18.228 3.686 1.00 75.38 89 ASP A CA 1
ATOM 675 C C . ASP A 1 89 ? -24.008 -19.736 3.593 1.00 75.38 89 ASP A C 1
ATOM 677 O O . ASP A 1 89 ? -24.917 -20.529 3.847 1.00 75.38 89 ASP A O 1
ATOM 681 N N . GLU A 1 90 ? -22.774 -20.149 3.280 1.00 82.81 90 GLU A N 1
ATOM 682 C CA . GLU A 1 90 ? -22.384 -21.558 3.335 1.00 82.81 90 GLU A CA 1
ATOM 683 C C . GLU A 1 90 ? -22.487 -22.084 4.773 1.00 82.81 90 GLU A C 1
ATOM 685 O O . GLU A 1 90 ? -22.091 -21.423 5.734 1.00 82.81 90 GLU A O 1
ATOM 690 N N . GLU A 1 91 ? -23.028 -23.295 4.926 1.00 80.56 91 GLU A N 1
ATOM 691 C CA . GLU A 1 91 ? -23.409 -23.867 6.225 1.00 80.56 91 GLU A CA 1
ATOM 692 C C . GLU A 1 91 ? -22.244 -23.911 7.226 1.00 80.56 91 GLU A C 1
ATOM 694 O O . GLU A 1 91 ? -22.437 -23.666 8.415 1.00 80.56 91 GLU A O 1
ATOM 699 N N . PHE A 1 92 ? -21.027 -24.136 6.726 1.00 81.56 92 PHE A N 1
ATOM 700 C CA . PHE A 1 92 ? -19.805 -24.190 7.527 1.00 81.56 92 PHE A CA 1
ATOM 701 C C . PHE A 1 92 ? -19.161 -22.822 7.802 1.00 81.56 92 PHE A C 1
ATOM 703 O O . PHE A 1 92 ? -18.288 -22.750 8.655 1.00 81.56 92 PHE A O 1
ATOM 710 N N . HIS A 1 93 ? -19.596 -21.749 7.133 1.00 79.50 93 HIS A N 1
ATOM 711 C CA . HIS A 1 93 ? -19.002 -20.404 7.234 1.00 79.50 93 HIS A CA 1
ATOM 712 C C . HIS A 1 93 ? -19.938 -19.364 7.863 1.00 79.50 93 HIS A C 1
ATOM 714 O O . HIS A 1 93 ? -19.585 -18.192 8.048 1.00 79.50 93 HIS A O 1
ATOM 720 N N . LYS A 1 94 ? -21.154 -19.779 8.222 1.00 81.38 94 LYS A N 1
ATOM 721 C CA . LYS A 1 94 ? -22.167 -18.890 8.777 1.00 81.38 94 LYS A CA 1
ATOM 722 C C . LYS A 1 94 ? -21.736 -18.339 10.139 1.00 81.38 94 LYS A C 1
ATOM 724 O O . LYS A 1 94 ? -21.641 -19.067 11.122 1.00 81.38 94 LYS A O 1
ATOM 729 N N . GLY A 1 95 ? -21.560 -17.020 10.204 1.00 81.56 95 GLY A N 1
ATOM 730 C CA . GLY A 1 95 ? -21.242 -16.287 11.435 1.00 81.56 95 GLY A CA 1
ATOM 731 C C . GLY A 1 95 ? -19.748 -16.110 11.721 1.00 81.56 95 GLY A C 1
ATOM 732 O O . GLY A 1 95 ? -19.407 -15.338 12.614 1.00 81.56 95 GLY A O 1
ATOM 733 N N . GLU A 1 96 ? -18.849 -16.724 10.942 1.00 85.94 96 GLU A N 1
ATOM 734 C CA . GLU A 1 96 ? -17.395 -16.587 11.147 1.00 85.94 96 GLU A CA 1
ATOM 735 C C . GLU A 1 96 ? -16.916 -15.129 11.008 1.00 85.94 96 GLU A C 1
ATOM 737 O O . GLU A 1 96 ? -16.032 -14.681 11.738 1.00 85.94 96 GLU A O 1
ATOM 742 N N . ALA A 1 97 ? -17.546 -14.352 10.119 1.00 86.50 97 ALA A N 1
ATOM 743 C CA . ALA A 1 97 ? -17.183 -12.960 9.851 1.00 86.50 97 ALA A CA 1
ATOM 744 C C . ALA A 1 97 ? -17.797 -11.936 10.830 1.00 86.50 97 ALA A C 1
ATOM 746 O O . ALA A 1 97 ? -17.408 -10.768 10.803 1.00 86.50 97 ALA A O 1
ATOM 747 N N . GLU A 1 98 ? -18.730 -12.322 11.710 1.00 91.00 98 GLU A N 1
ATOM 748 C CA . GLU A 1 98 ? -19.517 -11.359 12.504 1.00 91.00 98 GLU A CA 1
ATOM 749 C C . GLU A 1 98 ? -18.631 -10.476 13.398 1.00 91.00 98 GLU A C 1
ATOM 751 O O . GLU A 1 98 ? -18.781 -9.249 13.448 1.00 91.00 98 GLU A O 1
ATOM 756 N N . VAL A 1 99 ? -17.667 -11.093 14.088 1.00 93.38 99 VAL A N 1
ATOM 757 C CA . VAL A 1 99 ? -16.729 -10.375 14.962 1.00 93.38 99 VAL A CA 1
ATOM 758 C C . VAL A 1 99 ? -15.838 -9.445 14.139 1.00 93.38 99 VAL A C 1
ATOM 760 O O . VAL A 1 99 ? -15.674 -8.277 14.500 1.00 93.38 99 VAL A O 1
ATOM 763 N N . ALA A 1 100 ? -15.318 -9.933 13.012 1.00 92.69 100 ALA A N 1
ATOM 764 C CA . ALA A 1 100 ? -14.461 -9.172 12.110 1.00 92.69 100 ALA A CA 1
ATOM 765 C C . ALA A 1 100 ? -15.173 -7.933 11.547 1.00 92.69 100 ALA A C 1
ATOM 767 O O . ALA A 1 100 ? -14.620 -6.832 11.580 1.00 92.69 100 ALA A O 1
ATOM 768 N N . GLU A 1 101 ? -16.422 -8.078 11.097 1.00 93.12 101 GLU A N 1
ATOM 769 C CA . GLU A 1 101 ? -17.244 -6.972 10.599 1.00 93.12 101 GLU A CA 1
ATOM 770 C C . GLU A 1 101 ? -17.565 -5.954 11.696 1.00 93.12 101 GLU A C 1
ATOM 772 O O . GLU A 1 101 ? -17.525 -4.739 11.469 1.00 93.12 101 GLU A O 1
ATOM 777 N N . LYS A 1 102 ? -17.861 -6.428 12.910 1.00 95.88 102 LYS A N 1
ATOM 778 C CA . LYS A 1 102 ? -18.113 -5.553 14.059 1.00 95.88 102 LYS A CA 1
ATOM 779 C C . LYS A 1 102 ? -16.875 -4.738 14.425 1.00 95.88 102 LYS A C 1
ATOM 781 O O . LYS A 1 102 ? -17.011 -3.552 14.733 1.00 95.88 102 LYS A O 1
ATOM 786 N N . LEU A 1 103 ? -15.689 -5.346 14.383 1.00 96.31 103 LEU A N 1
ATOM 787 C CA . LEU A 1 103 ? -14.416 -4.652 14.586 1.00 96.31 103 LEU A CA 1
ATOM 788 C C . LEU A 1 103 ? -14.122 -3.674 13.439 1.00 96.31 103 LEU A C 1
ATOM 790 O O . LEU A 1 103 ? -13.738 -2.536 13.700 1.00 96.31 103 LEU A O 1
ATOM 794 N N . ALA A 1 104 ? -14.408 -4.049 12.189 1.00 95.88 104 ALA A N 1
ATOM 795 C CA . ALA A 1 104 ? -14.225 -3.195 11.009 1.00 95.88 104 ALA A CA 1
ATOM 796 C C . ALA A 1 104 ? -14.973 -1.860 11.078 1.00 95.88 104 ALA A C 1
ATOM 798 O O . ALA A 1 104 ? -14.503 -0.854 10.544 1.00 95.88 104 ALA A O 1
ATOM 799 N N . ARG A 1 105 ? -16.138 -1.848 11.734 1.00 96.06 105 ARG A N 1
ATOM 800 C CA . ARG A 1 105 ? -16.946 -0.638 11.951 1.00 96.06 105 ARG A CA 1
ATOM 801 C C . ARG A 1 105 ? -16.411 0.254 13.072 1.00 96.06 105 ARG A C 1
ATOM 803 O O . ARG A 1 105 ? -16.776 1.423 13.120 1.00 96.06 105 ARG A O 1
ATOM 810 N N . LYS A 1 106 ? -15.605 -0.292 13.986 1.00 97.06 106 LYS A N 1
ATOM 811 C CA . LYS A 1 106 ? -15.052 0.430 15.142 1.00 97.06 106 LYS A CA 1
ATOM 812 C C . LYS A 1 106 ? -13.642 0.952 14.901 1.00 97.06 106 LYS A C 1
ATOM 814 O O . LYS A 1 106 ? -13.311 2.000 15.439 1.00 97.06 106 LYS A O 1
ATOM 819 N N . VAL A 1 107 ? -12.837 0.210 14.141 1.00 97.62 107 VAL A N 1
ATOM 820 C CA . VAL A 1 107 ? -11.432 0.521 13.868 1.00 97.62 107 VAL A CA 1
ATOM 821 C C . VAL A 1 107 ? -11.227 0.581 12.360 1.00 97.62 107 VAL A C 1
ATOM 823 O O . VAL A 1 107 ? -11.261 -0.442 11.664 1.00 97.62 107 VAL A O 1
ATOM 826 N N . ARG A 1 108 ? -11.033 1.798 11.850 1.00 97.62 108 ARG A N 1
ATOM 827 C CA . ARG A 1 108 ? -10.855 2.074 10.425 1.00 97.62 108 ARG A CA 1
ATOM 828 C C . ARG A 1 108 ? -9.378 1.978 10.067 1.00 97.62 108 ARG A C 1
ATOM 830 O O . ARG A 1 108 ? -8.577 2.809 10.490 1.00 97.62 108 ARG A O 1
ATOM 837 N N . VAL A 1 109 ? -9.023 0.986 9.262 1.00 98.12 109 VAL A N 1
ATOM 838 C CA . VAL A 1 109 ? -7.652 0.774 8.788 1.00 98.12 109 VAL A CA 1
ATOM 839 C C . VAL A 1 109 ? -7.568 1.129 7.307 1.00 98.12 109 VAL A C 1
ATOM 841 O O . VAL A 1 109 ? -8.265 0.527 6.480 1.00 98.12 109 VAL A O 1
ATOM 844 N N . LEU A 1 110 ? -6.706 2.091 6.974 1.00 98.31 110 LEU A N 1
ATOM 845 C CA . LEU A 1 110 ? -6.294 2.362 5.601 1.00 98.31 110 LEU A CA 1
ATOM 846 C C . LEU A 1 110 ? -5.032 1.566 5.294 1.00 98.31 110 LEU A C 1
ATOM 848 O O . LEU A 1 110 ? -4.000 1.734 5.942 1.00 98.31 110 LEU A O 1
ATOM 852 N N . CYS A 1 111 ? -5.111 0.735 4.267 1.00 98.25 111 CYS A N 1
ATOM 853 C CA . CYS A 1 111 ? -3.986 -0.006 3.728 1.00 98.25 111 CYS A CA 1
ATOM 854 C C . CYS A 1 111 ? -3.524 0.679 2.445 1.00 98.25 111 CYS A C 1
ATOM 856 O O . CYS A 1 111 ? -4.326 0.893 1.533 1.00 98.25 111 CYS A O 1
ATOM 858 N N . TRP A 1 112 ? -2.240 0.994 2.344 1.00 97.62 112 TRP A N 1
ATOM 859 C CA . TRP A 1 112 ? -1.644 1.397 1.079 1.00 97.62 112 TRP A CA 1
ATOM 860 C C . TRP A 1 112 ? -0.533 0.422 0.698 1.00 97.62 112 TRP A C 1
ATOM 862 O O . TRP A 1 112 ? 0.333 0.080 1.505 1.00 97.62 112 TRP A O 1
ATOM 872 N N . VAL A 1 113 ? -0.598 -0.059 -0.537 1.00 98.12 113 VAL A N 1
ATOM 873 C CA . VAL A 1 113 ? 0.276 -1.099 -1.071 1.00 98.12 113 VAL A CA 1
ATOM 874 C C . VAL A 1 113 ? 1.272 -0.448 -2.016 1.00 98.12 113 VAL A C 1
ATOM 876 O O . VAL A 1 113 ? 0.877 0.190 -2.994 1.00 98.12 113 VAL A O 1
ATOM 879 N N . MET A 1 114 ? 2.560 -0.584 -1.720 1.00 97.31 114 MET A N 1
ATOM 880 C CA . MET A 1 114 ? 3.635 -0.164 -2.609 1.00 97.31 114 MET A CA 1
ATOM 881 C C . MET A 1 114 ? 3.775 -1.174 -3.749 1.00 97.31 114 MET A C 1
ATOM 883 O O . MET A 1 114 ? 3.938 -2.365 -3.501 1.00 97.31 114 MET A O 1
ATOM 887 N N . THR A 1 115 ? 3.735 -0.703 -4.994 1.00 96.75 115 THR A N 1
ATOM 888 C CA . THR A 1 115 ? 3.896 -1.558 -6.177 1.00 96.75 115 THR A CA 1
ATOM 889 C C . THR A 1 115 ? 4.533 -0.795 -7.349 1.00 96.75 115 THR A C 1
ATOM 891 O O . THR A 1 115 ? 4.873 0.394 -7.262 1.00 96.75 115 THR A O 1
ATOM 894 N N . GLY A 1 116 ? 4.722 -1.484 -8.470 1.00 96.00 116 GLY A N 1
ATOM 895 C CA . GLY A 1 116 ? 5.248 -0.962 -9.728 1.00 96.00 116 GLY A CA 1
ATOM 896 C C . GLY A 1 116 ? 4.438 -1.494 -10.916 1.00 96.00 116 GLY A C 1
ATOM 897 O O . GLY A 1 116 ? 3.769 -2.514 -10.766 1.00 96.00 116 GLY A O 1
ATOM 898 N N . PRO A 1 117 ? 4.496 -0.839 -12.089 1.00 96.00 117 PRO A N 1
ATOM 899 C CA . PRO A 1 117 ? 3.733 -1.246 -13.272 1.00 96.00 117 PRO A CA 1
ATOM 900 C C . PRO A 1 117 ? 3.943 -2.712 -13.666 1.00 96.00 117 PRO A C 1
ATOM 902 O O . PRO A 1 117 ? 2.995 -3.395 -14.036 1.00 96.00 117 PRO A O 1
ATOM 905 N N . ASP A 1 118 ? 5.168 -3.216 -13.511 1.00 95.19 118 ASP A N 1
ATOM 906 C CA . ASP A 1 118 ? 5.525 -4.602 -13.841 1.00 95.19 118 ASP A CA 1
ATOM 907 C C . ASP A 1 118 ? 4.856 -5.629 -12.903 1.00 95.19 118 ASP A C 1
ATOM 909 O O . ASP A 1 118 ? 4.713 -6.801 -13.253 1.00 95.19 118 ASP A O 1
ATOM 913 N N . ASN A 1 119 ? 4.404 -5.185 -11.725 1.00 96.06 119 ASN A N 1
ATOM 914 C CA . ASN A 1 119 ? 3.776 -6.020 -10.703 1.00 96.06 119 ASN A CA 1
ATOM 915 C C . ASN A 1 119 ? 2.251 -5.862 -10.621 1.00 96.06 119 ASN A C 1
ATOM 917 O O . ASN A 1 119 ? 1.616 -6.586 -9.847 1.00 96.06 119 ASN A O 1
ATOM 921 N N . HIS A 1 120 ? 1.645 -4.942 -11.384 1.00 96.12 120 HIS A N 1
ATOM 922 C CA . HIS A 1 120 ? 0.194 -4.701 -11.339 1.00 96.12 120 HIS A CA 1
ATOM 923 C C . HIS A 1 120 ? -0.584 -5.992 -11.600 1.00 96.12 120 HIS A C 1
ATOM 925 O O . HIS A 1 120 ? -1.380 -6.425 -10.762 1.00 96.12 120 HIS A O 1
ATOM 931 N N . GLU A 1 121 ? -0.244 -6.659 -12.704 1.00 94.38 121 GLU A N 1
ATOM 932 C CA . GLU A 1 121 ? -0.898 -7.889 -13.141 1.00 94.38 121 GLU A CA 1
ATOM 933 C C . GLU A 1 121 ? -0.409 -9.151 -12.436 1.00 94.38 121 GLU A C 1
ATOM 935 O O . GLU A 1 121 ? -1.181 -10.088 -12.245 1.00 94.38 121 GLU A O 1
ATOM 940 N N . SER A 1 122 ? 0.871 -9.231 -12.087 1.00 94.12 122 SER A N 1
ATOM 941 C CA . SER A 1 122 ? 1.459 -10.460 -11.544 1.00 94.12 122 SER A CA 1
ATOM 942 C C . SER A 1 122 ? 1.261 -10.598 -10.033 1.00 94.12 122 SER A C 1
ATOM 944 O O . SER A 1 122 ? 1.225 -11.727 -9.537 1.00 94.12 122 SER A O 1
ATOM 946 N N . LYS A 1 123 ? 1.116 -9.479 -9.304 1.00 95.44 123 LYS A N 1
ATOM 947 C CA . LYS A 1 123 ? 1.098 -9.452 -7.829 1.00 95.44 123 LYS A CA 1
ATOM 948 C C . LYS A 1 123 ? -0.023 -8.588 -7.257 1.00 95.44 123 LYS A C 1
ATOM 950 O O . LYS A 1 123 ? -0.905 -9.099 -6.567 1.00 95.44 123 LYS A O 1
ATOM 955 N N . ALA A 1 124 ? -0.050 -7.294 -7.568 1.00 96.56 124 ALA A N 1
ATOM 956 C CA . ALA A 1 124 ? -0.905 -6.341 -6.861 1.00 96.56 124 ALA A CA 1
ATOM 957 C C . ALA A 1 124 ? -2.410 -6.600 -7.062 1.00 96.56 124 ALA A C 1
ATOM 959 O O . ALA A 1 124 ? -3.192 -6.456 -6.114 1.00 96.56 124 ALA A O 1
ATOM 960 N N . LYS A 1 125 ? -2.831 -7.086 -8.240 1.00 95.62 125 LYS A N 1
ATOM 961 C CA . LYS A 1 125 ? -4.222 -7.522 -8.448 1.00 95.62 125 LYS A CA 1
ATOM 962 C C . LYS A 1 125 ? -4.655 -8.621 -7.476 1.00 95.62 125 LYS A C 1
ATOM 964 O O . LYS A 1 125 ? -5.819 -8.661 -7.085 1.00 95.62 125 LYS A O 1
ATOM 969 N N . HIS A 1 126 ? -3.735 -9.481 -7.036 1.00 95.25 126 HIS A N 1
ATOM 970 C CA . HIS A 1 126 ? -4.029 -10.547 -6.079 1.00 95.25 126 HIS A CA 1
ATOM 971 C C . HIS A 1 126 ? -4.170 -10.014 -4.658 1.00 95.25 126 HIS A C 1
ATOM 973 O O . HIS A 1 126 ? -5.019 -10.507 -3.920 1.00 95.25 126 HIS A O 1
ATOM 979 N N . VAL A 1 127 ? -3.437 -8.961 -4.286 1.00 96.62 127 VAL A N 1
ATOM 980 C CA . VAL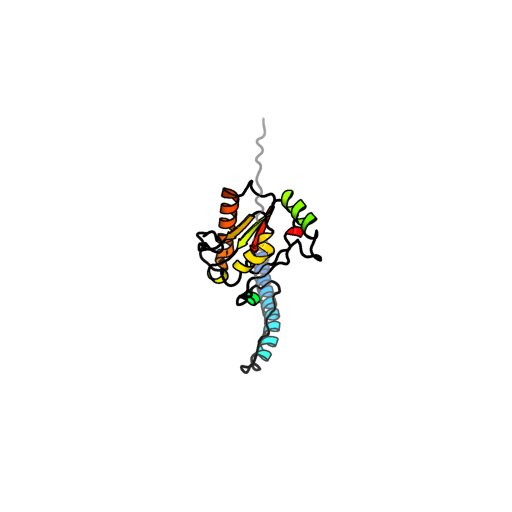 A 1 127 ? -3.686 -8.236 -3.031 1.00 96.62 127 VAL A CA 1
ATOM 981 C C . VAL A 1 127 ? -5.112 -7.680 -3.021 1.00 96.62 127 VAL A C 1
ATOM 983 O O . VAL A 1 127 ? -5.866 -7.939 -2.079 1.00 96.62 127 VAL A O 1
ATOM 986 N N . LYS A 1 128 ? -5.521 -7.002 -4.106 1.00 95.50 128 LYS A N 1
ATOM 987 C CA . LYS A 1 128 ? -6.896 -6.498 -4.280 1.00 95.50 128 LYS A CA 1
ATOM 988 C C . LYS A 1 128 ? -7.926 -7.624 -4.242 1.00 95.50 128 LYS A C 1
ATOM 990 O O . LYS A 1 128 ? -8.966 -7.473 -3.614 1.00 95.50 128 LYS A O 1
ATOM 995 N N . ALA A 1 129 ? -7.643 -8.742 -4.904 1.00 93.75 129 ALA A N 1
ATOM 996 C CA . ALA A 1 129 ? -8.540 -9.885 -4.977 1.00 93.75 129 ALA A CA 1
ATOM 997 C C . ALA A 1 129 ? -8.559 -10.726 -3.697 1.00 93.75 129 ALA A C 1
ATOM 999 O O . ALA A 1 129 ? -9.414 -11.595 -3.600 1.00 93.75 129 ALA A O 1
ATOM 1000 N N . THR A 1 130 ? -7.677 -10.488 -2.720 1.00 94.69 130 THR A N 1
ATOM 1001 C CA . THR A 1 130 ? -7.608 -11.289 -1.493 1.00 94.69 130 THR A CA 1
ATOM 1002 C C . THR A 1 130 ? -7.747 -10.443 -0.227 1.00 94.69 130 THR A C 1
ATOM 1004 O O . THR A 1 130 ? -8.830 -9.942 0.068 1.00 94.69 130 THR A O 1
ATOM 1007 N N . TRP A 1 131 ? -6.676 -10.296 0.552 1.00 95.75 131 TRP A N 1
ATOM 1008 C CA . TRP A 1 131 ? -6.714 -9.669 1.867 1.00 95.75 131 TRP A CA 1
ATOM 1009 C C . TRP A 1 131 ? -7.017 -8.174 1.829 1.00 95.75 131 TRP A C 1
ATOM 1011 O O . TRP A 1 131 ? -7.590 -7.651 2.785 1.00 95.75 131 TRP A O 1
ATOM 1021 N N . GLY A 1 132 ? -6.688 -7.492 0.729 1.00 96.19 132 GLY A N 1
ATOM 1022 C CA . GLY A 1 132 ? -6.916 -6.058 0.582 1.00 96.19 132 GLY A CA 1
ATOM 1023 C C . GLY A 1 132 ? -8.395 -5.674 0.681 1.00 96.19 132 GLY A C 1
ATOM 1024 O O . GLY A 1 132 ? -8.707 -4.590 1.169 1.00 96.19 132 GLY A O 1
ATOM 1025 N N . GLN A 1 133 ? -9.312 -6.580 0.313 1.00 94.31 133 GLN A N 1
ATOM 1026 C CA . GLN A 1 133 ? -10.764 -6.363 0.422 1.00 94.31 133 GLN A CA 1
ATOM 1027 C C . GLN A 1 133 ? -11.235 -6.132 1.864 1.00 94.31 133 GLN A C 1
ATOM 1029 O O . GLN A 1 133 ? -12.323 -5.609 2.087 1.00 94.31 133 GLN A O 1
ATOM 1034 N N . ARG A 1 134 ? -10.428 -6.541 2.849 1.00 94.94 134 ARG A N 1
ATOM 1035 C CA . ARG A 1 134 ? -10.766 -6.453 4.271 1.00 94.94 134 ARG A CA 1
ATOM 1036 C C . ARG A 1 134 ? -10.341 -5.135 4.916 1.00 94.94 134 ARG A C 1
ATOM 1038 O O . ARG A 1 134 ? -10.744 -4.858 6.048 1.00 94.94 134 ARG A O 1
ATOM 1045 N N . CYS A 1 135 ? -9.552 -4.317 4.219 1.00 97.19 135 CYS A N 1
ATOM 1046 C CA . CYS A 1 135 ? -9.218 -2.956 4.632 1.00 97.19 135 CYS A CA 1
ATOM 1047 C C . CYS A 1 135 ? -10.437 -2.031 4.483 1.00 97.19 135 CYS A C 1
ATOM 1049 O O . CYS A 1 135 ? -11.280 -2.248 3.617 1.00 97.19 135 CYS A O 1
ATOM 1051 N N . ASN A 1 136 ? -10.539 -0.982 5.305 1.00 97.56 136 ASN A N 1
ATOM 1052 C CA . ASN A 1 136 ? -11.615 0.008 5.141 1.00 97.56 136 ASN A CA 1
ATOM 1053 C C . ASN A 1 136 ? -11.374 0.874 3.899 1.00 97.56 136 ASN A C 1
ATOM 1055 O O . ASN A 1 136 ? -12.308 1.191 3.169 1.00 97.56 136 ASN A O 1
ATOM 1059 N N . THR A 1 137 ? -10.105 1.205 3.660 1.00 97.25 137 THR A N 1
ATOM 1060 C CA . THR A 1 137 ? -9.629 1.885 2.457 1.00 97.25 137 THR A CA 1
ATOM 1061 C C . THR A 1 137 ? -8.401 1.138 1.953 1.00 97.25 137 THR A C 1
ATOM 1063 O O . THR A 1 137 ? -7.496 0.854 2.739 1.00 97.25 137 THR A O 1
ATOM 1066 N N . LEU A 1 138 ? -8.361 0.823 0.659 1.00 97.62 138 LEU A N 1
ATOM 1067 C CA . LEU A 1 138 ? -7.228 0.169 0.007 1.00 97.62 138 LEU A CA 1
ATOM 1068 C C . LEU A 1 138 ? -6.719 1.049 -1.135 1.00 97.62 138 LEU A C 1
ATOM 1070 O O . LEU A 1 138 ? -7.473 1.353 -2.058 1.00 97.62 138 LEU A O 1
ATOM 1074 N N . LEU A 1 139 ? -5.447 1.432 -1.073 1.00 98.00 139 LEU A N 1
ATOM 1075 C CA . LEU A 1 139 ? -4.774 2.238 -2.090 1.00 98.00 139 LEU A CA 1
ATOM 1076 C C . LEU A 1 139 ? -3.595 1.467 -2.684 1.00 98.00 139 LEU A C 1
ATOM 1078 O O . LEU A 1 139 ? -2.874 0.786 -1.959 1.00 98.00 139 LEU A O 1
ATOM 1082 N N . PHE A 1 140 ? -3.350 1.634 -3.981 1.00 98.19 140 PHE A N 1
ATOM 1083 C CA . PHE A 1 140 ? -2.161 1.105 -4.650 1.00 98.19 140 PHE A CA 1
ATOM 1084 C C . PHE A 1 140 ? -1.283 2.264 -5.102 1.00 98.19 140 PHE A C 1
ATOM 1086 O O . PHE A 1 140 ? -1.713 3.104 -5.886 1.00 98.19 140 PHE A O 1
ATOM 1093 N N . MET A 1 141 ? -0.058 2.319 -4.594 1.00 97.88 141 MET A N 1
ATOM 1094 C CA . MET A 1 141 ? 0.907 3.379 -4.865 1.00 97.88 141 MET A CA 1
ATOM 1095 C C . MET A 1 141 ? 1.916 2.879 -5.896 1.00 97.88 141 MET A C 1
ATOM 1097 O O . MET A 1 141 ? 2.670 1.945 -5.622 1.00 97.88 141 MET A O 1
ATOM 1101 N N . SER A 1 142 ? 1.937 3.486 -7.082 1.00 97.44 142 SER A N 1
ATOM 1102 C CA . SER A 1 142 ? 2.791 3.065 -8.199 1.00 97.44 142 SER A CA 1
ATOM 1103 C C . SER A 1 142 ? 3.367 4.260 -8.958 1.00 97.44 142 SER A C 1
ATOM 1105 O O . SER A 1 142 ? 2.965 5.383 -8.707 1.00 97.44 142 SER A O 1
ATOM 1107 N N . SER A 1 143 ? 4.305 4.064 -9.890 1.00 96.19 143 SER A N 1
ATOM 1108 C CA . SER A 1 143 ? 4.761 5.152 -10.780 1.00 96.19 143 SER A CA 1
ATOM 1109 C C . SER A 1 143 ? 3.840 5.393 -11.979 1.00 96.19 143 SER A C 1
ATOM 1111 O O . SER A 1 143 ? 3.951 6.419 -12.648 1.00 96.19 143 SER A O 1
ATOM 1113 N N . LYS A 1 144 ? 2.926 4.460 -12.279 1.00 95.75 144 LYS A N 1
ATOM 1114 C CA . LYS A 1 144 ? 1.932 4.610 -13.349 1.00 95.75 144 LYS A CA 1
ATOM 1115 C C . LYS A 1 144 ? 0.530 4.343 -12.836 1.00 95.75 144 LYS A C 1
ATOM 1117 O O . LYS A 1 144 ? 0.322 3.539 -11.931 1.00 95.75 144 LYS A O 1
ATOM 1122 N N . LYS A 1 145 ? -0.426 5.020 -13.465 1.00 96.00 145 LYS A N 1
ATOM 1123 C CA . LYS A 1 145 ? -1.847 4.815 -13.225 1.00 96.00 145 LYS A CA 1
ATOM 1124 C C . LYS A 1 145 ? -2.287 3.514 -13.884 1.00 96.00 145 LYS A C 1
ATOM 1126 O O . LYS A 1 145 ? -1.934 3.263 -15.032 1.00 96.00 145 LYS A O 1
ATOM 1131 N N . ASP A 1 146 ? -3.116 2.769 -13.173 1.00 95.38 146 ASP A N 1
ATOM 1132 C CA . ASP A 1 146 ? -3.811 1.587 -13.669 1.00 95.38 146 ASP A CA 1
ATOM 1133 C C . ASP A 1 146 ? -5.266 1.680 -13.203 1.00 95.38 146 ASP A C 1
ATOM 1135 O O . ASP A 1 146 ? -5.534 1.833 -12.012 1.00 95.38 146 ASP A O 1
ATOM 1139 N N . SER A 1 147 ? -6.208 1.675 -14.146 1.00 91.12 147 SER A N 1
ATOM 1140 C CA . SER A 1 147 ? -7.640 1.782 -13.851 1.00 91.12 147 SER A CA 1
ATOM 1141 C C . SER A 1 147 ? -8.259 0.490 -13.322 1.00 91.12 147 SER A C 1
ATOM 1143 O O . SER A 1 147 ? -9.280 0.561 -12.639 1.00 91.12 147 SER A O 1
ATOM 1145 N N . GLU A 1 148 ? -7.683 -0.669 -13.634 1.00 89.69 148 GLU A N 1
ATOM 1146 C CA . GLU A 1 148 ? -8.166 -1.967 -13.158 1.00 89.69 148 GLU A CA 1
ATOM 1147 C C . GLU A 1 148 ? -7.723 -2.219 -11.710 1.00 89.69 148 GLU A C 1
ATOM 1149 O O . GLU A 1 148 ? -8.499 -2.751 -10.903 1.00 89.69 148 GLU A O 1
ATOM 1154 N N . LEU A 1 149 ? -6.528 -1.743 -11.340 1.00 90.38 149 LEU A N 1
ATOM 1155 C CA . LEU A 1 149 ? -5.973 -1.776 -9.979 1.00 90.38 149 LEU A CA 1
ATOM 1156 C C . LEU A 1 149 ? -6.287 -0.526 -9.118 1.00 90.38 149 LEU A C 1
ATOM 1158 O O . LEU A 1 149 ? -5.965 -0.491 -7.933 1.00 90.38 149 LEU A O 1
ATOM 1162 N N . PRO A 1 150 ? -7.111 0.412 -9.606 1.00 89.12 150 PRO A N 1
ATOM 1163 C CA . PRO A 1 150 ? -7.051 1.848 -9.256 1.00 89.12 150 PRO A CA 1
ATOM 1164 C C . PRO A 1 150 ? -5.719 2.359 -8.666 1.00 89.12 150 PRO A C 1
ATOM 1166 O O . PRO A 1 150 ? -5.694 2.977 -7.600 1.00 89.12 150 PRO A O 1
ATOM 1169 N N . ALA A 1 151 ? -4.599 2.122 -9.353 1.00 95.50 151 ALA A N 1
ATOM 1170 C CA . ALA A 1 151 ? -3.290 2.575 -8.891 1.00 95.50 151 ALA A CA 1
ATOM 1171 C C . ALA A 1 151 ? -3.115 4.097 -9.031 1.00 95.50 151 ALA A C 1
ATOM 1173 O O . ALA A 1 151 ? -3.407 4.691 -10.074 1.00 95.50 151 ALA A O 1
ATOM 1174 N N . ILE A 1 152 ? -2.591 4.721 -7.977 1.00 96.94 152 ILE A N 1
ATOM 1175 C CA . ILE A 1 152 ? -2.215 6.133 -7.913 1.00 96.94 152 ILE A CA 1
ATOM 1176 C C . ILE A 1 152 ? -0.798 6.277 -8.464 1.00 96.94 152 ILE A C 1
ATOM 1178 O O . ILE A 1 152 ? 0.131 5.632 -7.977 1.00 96.94 152 ILE A O 1
ATOM 1182 N N . ALA A 1 153 ? -0.642 7.138 -9.471 1.00 96.81 153 ALA A N 1
ATOM 1183 C CA . ALA A 1 153 ? 0.648 7.459 -10.067 1.00 96.81 153 ALA A CA 1
ATOM 1184 C C . ALA A 1 153 ? 1.386 8.503 -9.216 1.00 96.81 153 ALA A C 1
ATOM 1186 O O . ALA A 1 153 ? 1.031 9.680 -9.215 1.00 96.81 153 ALA A O 1
ATOM 1187 N N . LEU A 1 154 ? 2.410 8.055 -8.502 1.00 96.69 154 LEU A N 1
ATOM 1188 C CA . LEU A 1 154 ? 3.394 8.877 -7.817 1.00 96.69 154 LEU A CA 1
ATOM 1189 C C . LEU A 1 154 ? 4.461 9.320 -8.821 1.00 96.69 154 LEU A C 1
ATOM 1191 O O . LEU A 1 154 ? 4.959 8.507 -9.603 1.00 96.69 154 LEU A O 1
ATOM 1195 N N . ASP A 1 155 ? 4.850 10.592 -8.776 1.00 95.81 155 ASP A N 1
ATOM 1196 C CA . ASP A 1 155 ? 5.900 11.157 -9.628 1.00 95.81 155 ASP A CA 1
ATOM 1197 C C . ASP A 1 155 ? 7.289 10.781 -9.088 1.00 95.81 155 ASP A C 1
ATOM 1199 O O . ASP A 1 1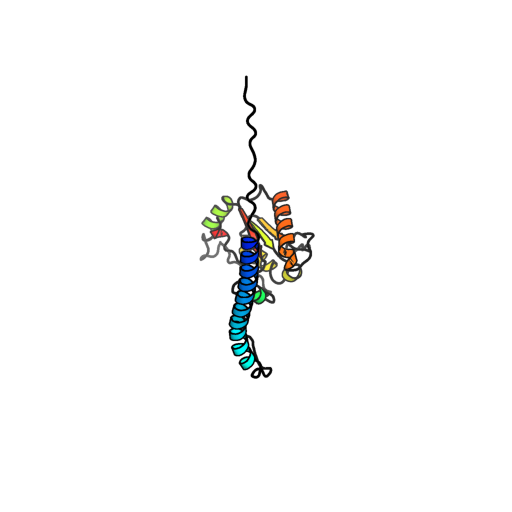55 ? 8.042 11.602 -8.556 1.00 95.81 155 ASP A O 1
ATOM 1203 N N . VAL A 1 156 ? 7.589 9.482 -9.128 1.00 94.88 156 VAL A N 1
ATOM 1204 C CA . VAL A 1 156 ? 8.858 8.891 -8.702 1.00 94.88 156 VAL A CA 1
ATOM 1205 C C . VAL A 1 156 ? 9.211 7.754 -9.652 1.00 94.88 156 VAL A C 1
ATOM 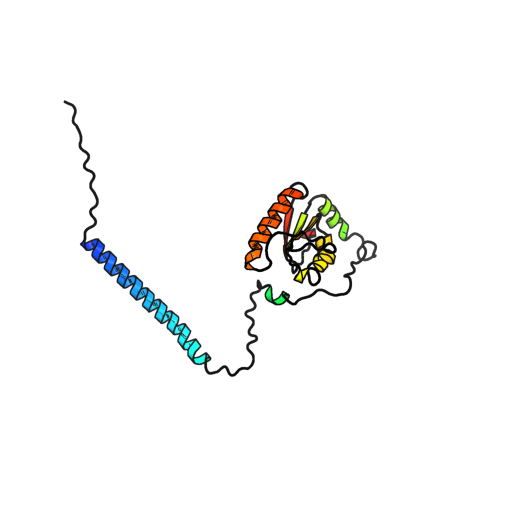1207 O O . VAL A 1 156 ? 8.377 6.912 -9.983 1.00 94.88 156 VAL A O 1
ATOM 1210 N N . LYS A 1 157 ? 10.478 7.698 -10.067 1.00 93.62 157 LYS A N 1
ATOM 1211 C CA . LYS A 1 157 ? 10.998 6.613 -10.907 1.00 93.62 157 LYS A CA 1
ATOM 1212 C C . LYS A 1 157 ? 10.926 5.256 -10.194 1.00 93.62 157 LYS A C 1
ATOM 1214 O O . LYS A 1 157 ? 11.007 5.175 -8.970 1.00 93.62 157 LYS A O 1
ATOM 1219 N N . GLU A 1 158 ? 10.817 4.187 -10.979 1.00 92.75 158 GLU A N 1
ATOM 1220 C CA . GLU A 1 158 ? 10.946 2.815 -10.481 1.00 92.75 158 GLU A CA 1
ATOM 1221 C C . GLU A 1 158 ? 12.385 2.484 -10.081 1.00 92.75 158 GLU A C 1
ATOM 1223 O O . GLU A 1 158 ? 13.337 3.049 -10.620 1.00 92.75 158 GLU A O 1
ATOM 1228 N N . GLY A 1 159 ? 12.533 1.541 -9.152 1.00 88.75 159 GLY A N 1
ATOM 1229 C CA . GLY A 1 159 ? 13.827 1.048 -8.689 1.00 88.75 159 GLY A CA 1
ATOM 1230 C C . GLY A 1 159 ? 13.969 1.067 -7.169 1.00 88.75 159 GLY A C 1
ATOM 1231 O O . GLY A 1 159 ? 13.354 1.877 -6.470 1.00 88.75 159 GLY A O 1
ATOM 1232 N N . ARG A 1 160 ? 14.815 0.167 -6.654 1.00 87.62 160 ARG A N 1
ATOM 1233 C CA . ARG A 1 160 ? 15.016 -0.038 -5.210 1.00 87.62 160 ARG A CA 1
ATOM 1234 C C . ARG A 1 160 ? 15.541 1.221 -4.508 1.00 87.62 160 ARG A C 1
ATOM 1236 O O . ARG A 1 160 ? 15.065 1.563 -3.428 1.00 87.62 160 ARG A O 1
ATOM 1243 N N . ASP A 1 161 ? 16.404 1.977 -5.182 1.00 93.00 161 ASP A N 1
ATOM 1244 C CA . ASP A 1 161 ? 16.970 3.240 -4.682 1.00 93.00 161 ASP A CA 1
ATOM 1245 C C . ASP A 1 161 ? 15.932 4.370 -4.554 1.00 93.00 161 ASP A C 1
ATOM 1247 O O . ASP A 1 161 ? 16.158 5.374 -3.874 1.00 93.00 161 ASP A O 1
ATOM 1251 N N . HIS A 1 162 ? 14.767 4.223 -5.191 1.00 94.12 162 HIS A N 1
ATOM 1252 C CA . HIS A 1 162 ? 13.699 5.222 -5.198 1.00 94.12 162 HIS A CA 1
ATOM 1253 C C . HIS A 1 162 ? 12.516 4.864 -4.283 1.00 94.12 162 HIS A C 1
ATOM 1255 O O . HIS A 1 162 ? 11.597 5.673 -4.126 1.00 94.12 162 HIS A O 1
ATOM 1261 N N . LEU A 1 163 ? 12.549 3.710 -3.602 1.00 92.94 163 LEU A N 1
ATOM 1262 C CA . LEU A 1 163 ? 11.473 3.266 -2.702 1.00 92.94 163 LEU A CA 1
ATOM 1263 C C . LEU A 1 163 ? 11.204 4.249 -1.560 1.00 92.94 163 LEU A C 1
ATOM 1265 O O . LEU A 1 163 ? 10.051 4.462 -1.175 1.00 92.94 163 LEU A O 1
ATOM 1269 N N . TRP A 1 164 ? 12.248 4.898 -1.038 1.00 95.12 164 TRP A N 1
ATOM 1270 C CA . TRP A 1 164 ? 12.068 5.915 -0.005 1.00 95.12 164 TRP A CA 1
ATOM 1271 C C . TRP A 1 164 ? 11.343 7.156 -0.538 1.00 95.12 164 TRP A C 1
ATOM 1273 O O . TRP A 1 164 ? 10.435 7.678 0.109 1.00 95.12 164 TRP A O 1
ATOM 1283 N N . ALA A 1 165 ? 11.690 7.613 -1.743 1.00 97.00 165 ALA A N 1
ATOM 1284 C CA . ALA A 1 165 ? 11.007 8.736 -2.379 1.00 97.00 165 ALA A CA 1
ATOM 1285 C C . ALA A 1 165 ? 9.529 8.412 -2.650 1.00 97.00 165 ALA A C 1
ATOM 1287 O O . ALA A 1 165 ? 8.668 9.231 -2.322 1.00 97.00 165 ALA A O 1
ATOM 1288 N N . LYS A 1 166 ? 9.232 7.198 -3.137 1.00 96.44 166 LYS A N 1
ATOM 1289 C CA . LYS A 1 166 ? 7.854 6.707 -3.279 1.00 96.44 166 LYS A CA 1
ATOM 1290 C C . LYS A 1 166 ? 7.110 6.699 -1.949 1.00 96.44 166 LYS A C 1
ATOM 1292 O O . LYS A 1 166 ? 5.994 7.191 -1.873 1.00 96.44 166 LYS A O 1
ATOM 1297 N N . THR A 1 167 ? 7.741 6.190 -0.890 1.00 96.75 167 THR A N 1
ATOM 1298 C CA . THR A 1 167 ? 7.132 6.123 0.447 1.00 96.75 167 THR A CA 1
ATOM 1299 C C . THR A 1 167 ? 6.755 7.511 0.956 1.00 96.75 167 THR A C 1
ATOM 1301 O O . THR A 1 167 ? 5.645 7.698 1.447 1.00 96.75 167 THR A O 1
ATOM 1304 N N . LYS A 1 168 ? 7.628 8.510 0.782 1.00 97.56 168 LYS A N 1
ATOM 1305 C CA . LYS A 1 168 ? 7.310 9.899 1.145 1.00 97.56 168 LYS A CA 1
ATOM 1306 C C . LYS A 1 168 ? 6.117 10.448 0.362 1.00 97.56 168 LYS A C 1
ATOM 1308 O O . LYS A 1 168 ? 5.224 11.015 0.977 1.00 97.56 168 LYS A O 1
ATOM 1313 N N . GLN A 1 169 ? 6.082 10.262 -0.960 1.00 97.88 169 GLN A N 1
ATOM 1314 C CA . GLN A 1 169 ? 4.948 10.734 -1.763 1.00 97.88 169 GLN A CA 1
ATOM 1315 C C . GLN A 1 169 ? 3.641 10.010 -1.415 1.00 97.88 169 GLN A C 1
ATOM 1317 O O . GLN A 1 169 ? 2.601 10.655 -1.336 1.00 97.88 169 GLN A O 1
ATOM 1322 N N . ALA A 1 170 ? 3.692 8.704 -1.139 1.00 97.56 170 ALA A N 1
ATOM 1323 C CA . ALA A 1 170 ? 2.538 7.947 -0.663 1.00 97.56 170 ALA A CA 1
ATOM 1324 C C . ALA A 1 170 ? 1.994 8.521 0.652 1.00 97.56 170 ALA A C 1
ATOM 1326 O O . ALA A 1 170 ? 0.792 8.742 0.770 1.00 97.56 170 ALA A O 1
ATOM 1327 N N . PHE A 1 171 ? 2.868 8.822 1.620 1.00 97.38 171 PHE A N 1
ATOM 1328 C CA . PHE A 1 171 ? 2.454 9.465 2.868 1.00 97.38 171 PHE A CA 1
ATOM 1329 C C . PHE A 1 171 ? 1.867 10.860 2.646 1.00 97.38 171 PHE A C 1
ATOM 1331 O O . PHE A 1 171 ? 0.831 11.155 3.232 1.00 97.38 171 PHE A O 1
ATOM 1338 N N . SER A 1 172 ? 2.476 11.695 1.796 1.00 98.00 172 SER A N 1
ATOM 1339 C CA . SER A 1 172 ? 1.914 13.006 1.432 1.00 98.00 172 SER A CA 1
ATOM 1340 C C . SER A 1 172 ? 0.507 12.871 0.850 1.00 98.00 172 SER A C 1
ATOM 1342 O O . SER A 1 172 ? -0.411 13.528 1.327 1.00 98.00 172 SER A O 1
ATOM 1344 N N . TYR A 1 173 ? 0.310 11.950 -0.095 1.00 98.00 173 TYR A N 1
ATOM 1345 C CA . TYR A 1 173 ? -0.998 11.692 -0.695 1.00 98.00 173 TYR A CA 1
ATOM 1346 C C . TYR A 1 173 ? -2.030 11.216 0.341 1.00 98.00 173 TYR A C 1
ATOM 1348 O O . TYR A 1 173 ? -3.151 11.719 0.402 1.00 98.00 173 TYR A O 1
ATOM 1356 N N . VAL A 1 174 ? -1.656 10.258 1.194 1.00 97.94 174 VAL A N 1
ATOM 1357 C CA . VAL A 1 174 ? -2.536 9.750 2.259 1.00 97.94 174 VAL A CA 1
ATOM 1358 C C . VAL A 1 174 ? -2.896 10.855 3.252 1.00 97.94 174 VAL A C 1
ATOM 1360 O O . VAL A 1 174 ? -4.054 10.960 3.647 1.00 97.94 174 VAL A O 1
ATOM 1363 N N . TYR A 1 175 ? -1.938 11.701 3.626 1.00 97.69 175 TYR A N 1
ATOM 1364 C CA . TYR A 1 175 ? -2.175 12.835 4.514 1.00 97.69 175 TYR A CA 1
ATOM 1365 C C . TYR A 1 175 ? -3.141 13.853 3.892 1.00 97.69 175 TYR A C 1
ATOM 1367 O O . TYR A 1 175 ? -4.097 14.271 4.535 1.00 97.69 175 TYR A O 1
ATOM 1375 N N . GLU A 1 176 ? -2.938 14.225 2.630 1.00 97.94 176 GLU A N 1
ATOM 1376 C CA . GLU A 1 176 ? -3.758 15.244 1.964 1.00 97.94 176 GLU A CA 1
ATOM 1377 C C . GLU A 1 176 ? -5.201 14.786 1.702 1.00 97.94 176 GLU A C 1
ATOM 1379 O O . GLU A 1 176 ? -6.118 15.607 1.724 1.00 97.94 176 GLU A O 1
ATOM 1384 N N . HIS A 1 177 ? -5.419 13.489 1.468 1.00 97.62 177 HIS A N 1
ATOM 1385 C CA . HIS A 1 177 ? -6.718 12.976 1.020 1.00 97.62 177 HIS A CA 1
ATOM 1386 C C . HIS A 1 177 ? -7.463 12.111 2.044 1.00 97.62 177 HIS A C 1
ATOM 1388 O O . HIS A 1 177 ? -8.683 11.979 1.948 1.00 97.62 177 HIS A O 1
ATOM 1394 N N . TYR A 1 178 ? -6.759 11.501 3.001 1.00 97.44 178 TYR A N 1
ATOM 1395 C CA . TYR A 1 178 ? -7.309 10.433 3.842 1.00 97.44 178 TYR A CA 1
ATOM 1396 C C . TYR A 1 178 ? -7.025 10.587 5.341 1.00 97.44 178 TYR A C 1
ATOM 1398 O O . TYR A 1 178 ? -7.432 9.701 6.096 1.00 97.44 178 TYR A O 1
ATOM 1406 N N . LEU A 1 179 ? -6.396 11.680 5.794 1.00 96.44 179 LEU A N 1
ATOM 1407 C CA . LEU A 1 179 ? -6.005 11.872 7.200 1.00 96.44 179 LEU A CA 1
ATOM 1408 C C . LEU A 1 179 ? -7.145 11.603 8.196 1.00 96.44 179 LEU A C 1
ATOM 1410 O O . LEU A 1 179 ? -6.952 10.858 9.149 1.00 96.44 179 LEU A O 1
ATOM 1414 N N . ASP A 1 180 ? -8.344 12.127 7.939 1.00 97.25 180 ASP A N 1
ATOM 1415 C CA . ASP A 1 180 ? -9.499 11.974 8.844 1.00 97.25 180 ASP A CA 1
ATOM 1416 C C . ASP A 1 180 ? -10.355 10.722 8.546 1.00 97.25 180 ASP A C 1
ATOM 1418 O O . ASP A 1 180 ? -11.331 10.403 9.241 1.00 97.25 180 ASP A O 1
ATOM 1422 N N . SER A 1 181 ? -10.012 9.984 7.487 1.00 95.62 181 SER A N 1
ATOM 1423 C CA . SER A 1 181 ? -10.803 8.848 6.995 1.00 95.62 181 SER A CA 1
ATOM 1424 C C . SER A 1 181 ? -10.488 7.520 7.694 1.00 95.62 181 SER A C 1
ATOM 1426 O O . SER A 1 181 ? -11.294 6.589 7.612 1.00 95.62 181 SER A O 1
ATOM 1428 N N . ALA A 1 182 ? -9.362 7.435 8.406 1.00 97.25 182 ALA A N 1
ATOM 1429 C CA . ALA A 1 182 ? -8.884 6.225 9.064 1.00 97.25 182 ALA A CA 1
ATOM 1430 C C . ALA A 1 182 ? -8.300 6.518 10.452 1.00 97.25 182 ALA A C 1
ATOM 1432 O O . ALA A 1 182 ? -7.868 7.630 10.732 1.00 97.25 182 ALA A O 1
ATOM 1433 N N . ASP A 1 183 ? -8.287 5.498 11.308 1.00 97.31 183 ASP A N 1
ATOM 1434 C CA . ASP A 1 183 ? -7.689 5.548 12.647 1.00 97.31 183 ASP A CA 1
ATOM 1435 C C . ASP A 1 183 ? -6.246 5.014 12.618 1.00 97.31 183 ASP A C 1
ATOM 1437 O O . ASP A 1 183 ? -5.386 5.476 13.365 1.00 97.31 183 ASP A O 1
ATOM 1441 N N . TRP A 1 184 ? -5.975 4.063 11.714 1.00 97.75 184 TRP A N 1
ATOM 1442 C CA . TRP A 1 184 ? -4.662 3.455 11.503 1.00 97.75 184 TRP A CA 1
ATOM 1443 C C . TRP A 1 184 ? -4.293 3.416 10.020 1.00 97.75 184 TRP A C 1
ATOM 1445 O O . TRP A 1 184 ? -5.140 3.171 9.158 1.00 97.75 184 TRP A O 1
ATOM 1455 N N . PHE A 1 185 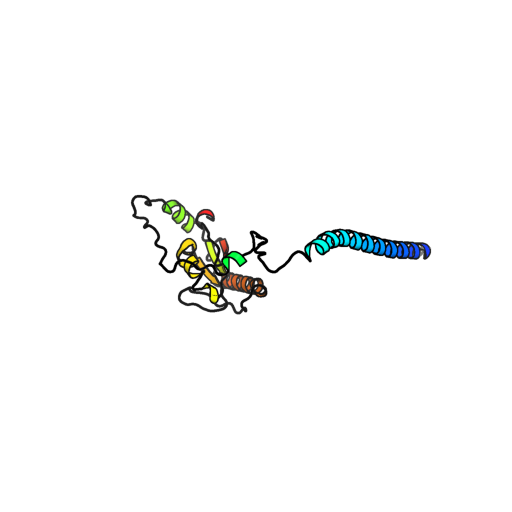? -3.003 3.595 9.735 1.00 97.62 185 PHE A N 1
ATOM 1456 C CA . PHE A 1 185 ? -2.441 3.593 8.386 1.00 97.62 185 PHE A CA 1
ATOM 1457 C C . PHE A 1 185 ? -1.368 2.510 8.280 1.00 97.62 185 PHE A C 1
ATOM 1459 O O . PHE A 1 185 ? -0.375 2.545 9.006 1.00 97.62 185 PHE A O 1
ATOM 1466 N N . MET A 1 186 ? -1.550 1.561 7.365 1.00 97.50 186 MET A N 1
ATOM 1467 C CA . MET A 1 186 ? -0.627 0.449 7.153 1.00 97.50 186 MET A CA 1
ATOM 1468 C C . MET A 1 186 ? -0.025 0.512 5.751 1.00 97.50 186 MET A C 1
ATOM 1470 O O . MET A 1 186 ? -0.748 0.517 4.755 1.00 97.50 186 MET A O 1
ATOM 1474 N N . LYS A 1 187 ? 1.309 0.506 5.684 1.00 97.62 187 LYS A N 1
ATOM 1475 C CA . LYS A 1 187 ? 2.060 0.224 4.458 1.00 97.62 187 LYS A CA 1
ATOM 1476 C C . LYS A 1 187 ? 2.207 -1.289 4.297 1.00 97.62 187 LYS A C 1
ATOM 1478 O O . LYS A 1 187 ? 2.605 -1.952 5.252 1.00 97.62 187 LYS A O 1
ATOM 1483 N N . ALA A 1 188 ? 1.997 -1.799 3.091 1.00 97.25 188 ALA A N 1
ATOM 1484 C CA . ALA A 1 188 ? 2.385 -3.151 2.689 1.00 97.25 188 ALA A CA 1
ATOM 1485 C C . ALA A 1 188 ? 3.073 -3.125 1.316 1.00 97.25 188 ALA A C 1
ATOM 1487 O O . ALA A 1 188 ? 2.973 -2.126 0.601 1.00 97.25 188 ALA A O 1
ATOM 1488 N N . ASP A 1 189 ? 3.758 -4.205 0.954 1.00 96.06 189 ASP A N 1
ATOM 1489 C CA . ASP A 1 189 ? 4.284 -4.414 -0.399 1.00 96.06 189 ASP A CA 1
ATOM 1490 C C . ASP A 1 189 ? 3.365 -5.392 -1.166 1.00 96.06 189 ASP A C 1
ATOM 1492 O O . ASP A 1 189 ? 2.476 -6.022 -0.581 1.00 96.06 189 ASP A O 1
ATOM 1496 N N . ASP A 1 190 ? 3.510 -5.479 -2.490 1.00 95.44 190 ASP A N 1
ATOM 1497 C CA . ASP A 1 190 ? 2.644 -6.303 -3.353 1.00 95.44 190 ASP A CA 1
ATOM 1498 C C . ASP A 1 190 ? 2.869 -7.823 -3.234 1.00 95.44 190 ASP A C 1
ATOM 1500 O O . ASP A 1 190 ? 2.074 -8.607 -3.753 1.00 95.44 190 ASP A O 1
ATOM 1504 N N . ASP A 1 191 ? 3.894 -8.232 -2.493 1.00 94.38 191 ASP A N 1
ATOM 1505 C CA . ASP A 1 191 ? 4.237 -9.607 -2.122 1.00 94.38 191 ASP A CA 1
ATOM 1506 C C . ASP A 1 191 ? 3.894 -9.942 -0.653 1.00 94.38 191 ASP A C 1
ATOM 1508 O O . ASP A 1 191 ? 4.246 -11.006 -0.142 1.00 94.38 191 ASP A O 1
ATOM 1512 N N . THR A 1 192 ? 3.169 -9.054 0.037 1.00 94.81 192 THR A N 1
ATOM 1513 C CA . THR A 1 192 ? 2.742 -9.235 1.432 1.00 94.81 192 THR A CA 1
ATOM 1514 C C . THR A 1 192 ? 1.349 -9.874 1.528 1.00 94.81 192 THR A C 1
ATOM 1516 O O . THR A 1 192 ? 0.443 -9.544 0.760 1.00 94.81 192 THR A O 1
ATOM 1519 N N . TYR A 1 193 ? 1.131 -10.730 2.536 1.00 94.88 193 TYR A N 1
ATOM 1520 C CA . TYR A 1 193 ? -0.201 -11.201 2.943 1.00 94.88 193 TYR A CA 1
ATOM 1521 C C . TYR A 1 193 ? -0.529 -10.770 4.376 1.00 94.88 193 TYR A C 1
ATOM 1523 O O . TYR A 1 193 ? 0.296 -10.931 5.275 1.00 94.88 193 TYR A O 1
ATOM 1531 N N . VAL A 1 194 ? -1.742 -10.251 4.600 1.00 97.00 194 VAL A N 1
ATOM 1532 C CA . VAL A 1 194 ? -2.172 -9.733 5.911 1.00 97.00 194 VAL A CA 1
ATOM 1533 C C . VAL A 1 194 ? -3.520 -10.320 6.337 1.00 97.00 194 VAL A C 1
ATOM 1535 O O . VAL A 1 194 ? -4.467 -10.423 5.555 1.00 97.00 194 VAL A O 1
ATOM 1538 N N . VAL A 1 195 ? -3.638 -10.663 7.619 1.00 96.56 195 VAL A N 1
ATOM 1539 C CA . VAL A 1 195 ? -4.925 -10.949 8.272 1.00 96.56 195 VAL A CA 1
ATOM 1540 C C . VAL A 1 195 ? -5.391 -9.661 8.951 1.00 96.56 195 VAL A C 1
ATOM 1542 O O . VAL A 1 195 ? -5.011 -9.377 10.083 1.00 96.56 195 VAL A O 1
ATOM 1545 N N . VAL A 1 196 ? -6.140 -8.834 8.215 1.00 96.44 196 VAL A N 1
ATOM 1546 C CA . VAL A 1 196 ? -6.514 -7.461 8.617 1.00 96.44 196 VAL A CA 1
ATOM 1547 C C . VAL A 1 196 ? -7.350 -7.447 9.899 1.00 96.44 196 VAL A C 1
ATOM 1549 O O . VAL A 1 196 ? -7.269 -6.510 10.687 1.00 96.44 196 VAL A O 1
ATOM 1552 N N . GLU A 1 197 ? -8.118 -8.503 10.140 1.00 95.00 197 GLU A N 1
ATOM 1553 C CA . GLU A 1 197 ? -8.909 -8.714 11.349 1.00 95.00 197 GLU A CA 1
ATOM 1554 C C . GLU A 1 197 ? -8.067 -8.677 12.626 1.00 95.00 197 GLU A C 1
ATOM 1556 O O . GLU A 1 197 ? -8.545 -8.181 13.639 1.00 95.00 197 GLU A O 1
ATOM 1561 N N . ASN A 1 198 ? -6.810 -9.127 12.567 1.00 95.38 198 ASN A N 1
ATOM 1562 C CA . ASN A 1 198 ? -5.902 -9.137 13.717 1.00 95.38 198 ASN A CA 1
ATOM 1563 C C . ASN A 1 198 ? -5.311 -7.750 14.032 1.00 95.38 198 ASN A C 1
ATOM 1565 O O . ASN A 1 198 ? -4.584 -7.609 15.013 1.00 95.38 198 ASN A O 1
ATOM 1569 N N . LEU A 1 199 ? -5.576 -6.741 13.197 1.00 93.25 199 LEU A N 1
ATOM 1570 C CA . LEU A 1 199 ? -5.124 -5.360 13.397 1.00 93.25 199 LEU A CA 1
ATOM 1571 C C . LEU A 1 199 ? -6.179 -4.480 14.088 1.00 93.25 199 LEU A C 1
ATOM 1573 O O . LEU A 1 199 ? -5.940 -3.283 14.258 1.00 93.25 199 LEU A O 1
ATOM 1577 N N . ARG A 1 200 ? -7.352 -5.034 14.421 1.00 91.94 200 ARG A N 1
ATOM 1578 C CA . ARG A 1 200 ? -8.516 -4.299 14.934 1.00 91.94 200 ARG A CA 1
ATOM 1579 C C . ARG A 1 200 ? -8.924 -4.723 16.339 1.00 91.94 200 ARG A C 1
ATOM 1581 O O . ARG A 1 200 ? -8.689 -5.893 16.703 1.00 91.94 200 ARG A O 1
#

Secondary structure (DSSP, 8-state):
---------------HHHHHHHHHHHHHHHHHHHHHHHHHHHHHHHHHHTTTTS--SS--------TT-GGGGTT----SS--PPPPTTSTTTTTTTHHHHHHHTTS-EEEEEE--GGGIIIIIHHHHHTGGGGSSEEEEEESS-BTTTTEEE-S--SSGGGHHHHHHHHHHHHHHHHTTT-SEEEEEETT----GGGG-

pLDDT: mean 82.39, std 19.0, range [37.34, 98.31]

InterPro domains:
  IPR003378 Fringe-like, glycosyltransferase domain [PF02434] (111-199)
  IPR026050 C1GALT1/C1GALT1-specific chaperone 1 [PTHR23033] (17-200)

Foldseek 3Di:
DDDDDDDDDDDPPDDPVNVVVVVVCVVVVVVVVVVVVVVVVVVVVVVVVVVPPPDDDDDDPVPPCPVPDPPVCPPAFDDPDQDDDDDCPPPVNPPVCVLLVVVCVVFAEEEEEEDEPVCVHGFQVVCVSPQQVSHNHYAYQYCDADPSSRHDRDVFDDDPVGVVVSVVSVVVVCVVPPVPPGPYYHYHYRPDDDPVSVVD

Organism: NCBI:txid2747483